Protein AF-A0A829EV71-F1 (afdb_monomer_lite)

Organism: NCBI:txid1157475

Radius of gyration: 24.09 Å; chains: 1; bounding box: 61×54×78 Å

InterPro domains:
  IPR005754 Sortase family [PF04203] (118-240)
  IPR005754 Sortase family [TIGR01076] (115-242)
  IPR023365 Sortase domain superfamily [G3DSA:2.40.260.10] (29-252)
  IPR023365 Sortase domain superfamily [SSF63817] (109-242)
  IPR042002 Sortase C [cd05827] (111-242)

Foldseek 3Di:
DVVVVVVVVVVVVVVVVPVQVVLQVVLVLVLLVLQVLLVVCLVVVVWDDPVVLVVVLVVLVVVCVVPDQDDDDDDDDDDVPPPPPPDHADQFQRPSCDDVNPVPQQTPRPQSFQWWKAFVVVGDIFTEHEHNYPVRQQRGKYWGSNFDDPPPAFQGETEIEHELQHPRYNHCVPVVVDEFQGWMWIDGSNDIFIWTWLDKDKAAAPPPCLLRGGDGRWYKYWYWYFDDPPRRGIIMIGITTTQPPDDHDDPLRDDPPDRPDDDDDPPDPDDDPPPPPRDPVVVVVSVSSVVVSVVSCPDPDDDDPPPDPDCCPVVVVVVVVPPPADPVRVVVVVVVVVVVVVVVVVVVVVVVVVVVVVD

Structure (mmCIF, N/CA/C/O backbone):
data_AF-A0A829EV71-F1
#
_entry.id   AF-A0A829EV71-F1
#
loop_
_atom_site.group_PDB
_atom_site.id
_atom_site.type_symbol
_atom_site.label_atom_id
_atom_site.label_alt_id
_atom_site.label_comp_id
_atom_site.label_asym_id
_atom_site.label_entity_id
_atom_site.label_seq_id
_atom_site.pdbx_PDB_ins_code
_atom_site.Cartn_x
_atom_site.Cartn_y
_atom_site.Cartn_z
_atom_site.occupancy
_atom_site.B_iso_or_equiv
_atom_site.auth_seq_id
_atom_site.auth_comp_id
_atom_site.auth_asym_id
_atom_site.auth_atom_id
_atom_site.pdbx_PDB_model_num
ATOM 1 N N . MET A 1 1 ? -20.962 -20.619 46.276 1.00 69.06 1 MET A N 1
ATOM 2 C CA . MET A 1 1 ? -19.643 -20.141 45.788 1.00 69.06 1 MET A CA 1
ATOM 3 C C . MET A 1 1 ? -19.374 -20.531 44.335 1.00 69.06 1 MET A C 1
ATOM 5 O O . MET A 1 1 ? -19.109 -19.634 43.549 1.00 69.06 1 MET A O 1
ATOM 9 N N . LYS A 1 2 ? -19.530 -21.806 43.939 1.00 77.56 2 LYS A N 1
ATOM 10 C CA . LYS A 1 2 ? -19.312 -22.272 42.549 1.00 77.56 2 LYS A CA 1
ATOM 11 C C . LYS A 1 2 ? -20.075 -21.469 41.476 1.00 77.56 2 LYS A C 1
ATOM 13 O O . LYS A 1 2 ? -19.467 -21.037 40.508 1.00 77.56 2 LYS A O 1
ATOM 18 N N . ASN A 1 3 ? -21.354 -21.154 41.701 1.00 79.81 3 ASN A N 1
ATOM 19 C CA . ASN A 1 3 ? -22.155 -20.374 40.741 1.00 79.81 3 ASN A CA 1
ATOM 20 C C . ASN A 1 3 ? -21.678 -18.915 40.588 1.00 79.81 3 ASN A C 1
ATOM 22 O O . ASN A 1 3 ? -21.821 -18.339 39.516 1.00 79.81 3 ASN A O 1
ATOM 26 N N . LYS A 1 4 ? -21.077 -18.326 41.636 1.00 80.94 4 LYS A N 1
ATOM 27 C CA . LYS A 1 4 ? -20.519 -16.962 41.591 1.00 80.94 4 LYS A CA 1
ATOM 28 C C . LYS A 1 4 ? -19.216 -16.922 40.785 1.00 80.94 4 LYS A C 1
ATOM 30 O O . LYS A 1 4 ? -19.018 -16.006 39.998 1.00 80.94 4 LYS A O 1
ATOM 35 N N . ILE A 1 5 ? -18.374 -17.947 40.941 1.00 90.44 5 ILE A N 1
ATOM 36 C CA . ILE A 1 5 ? -17.136 -18.109 40.165 1.00 90.44 5 ILE A CA 1
ATOM 37 C C . ILE A 1 5 ? -17.463 -18.341 38.686 1.00 90.44 5 ILE A C 1
ATOM 39 O O . ILE A 1 5 ? -16.873 -17.696 37.828 1.00 90.44 5 ILE A O 1
ATOM 43 N N . LEU A 1 6 ? -18.445 -19.200 38.387 1.00 87.50 6 LEU A N 1
ATOM 44 C CA . LEU A 1 6 ? -18.864 -19.464 37.010 1.00 87.50 6 LEU A CA 1
ATOM 45 C C . LEU A 1 6 ? -19.388 -18.197 36.316 1.00 87.50 6 LEU A C 1
ATOM 47 O O . LEU A 1 6 ? -18.959 -17.898 35.209 1.00 87.50 6 LEU A O 1
ATOM 51 N N . LEU A 1 7 ? -20.243 -17.416 36.988 1.00 85.62 7 LEU A N 1
ATOM 52 C CA . LEU A 1 7 ? -20.738 -16.137 36.464 1.00 85.62 7 LEU A CA 1
ATOM 53 C C . LEU A 1 7 ? -19.604 -15.138 36.193 1.00 85.62 7 LEU A C 1
ATOM 55 O O . LEU A 1 7 ? -19.576 -14.495 35.144 1.00 85.62 7 LEU A O 1
ATOM 59 N N . PHE A 1 8 ? -18.645 -15.033 37.112 1.00 91.25 8 PHE A N 1
ATOM 60 C CA . PHE A 1 8 ? -17.497 -14.144 36.954 1.00 91.25 8 PHE A CA 1
ATOM 61 C C . PHE A 1 8 ? -16.606 -14.550 35.770 1.00 91.25 8 PHE A C 1
ATOM 63 O O . PHE A 1 8 ? -16.237 -13.702 34.960 1.00 91.25 8 PHE A O 1
ATOM 70 N N . LEU A 1 9 ? -16.336 -15.850 35.608 1.00 92.50 9 LEU A N 1
ATOM 71 C CA . LEU A 1 9 ? -15.577 -16.374 34.468 1.00 92.50 9 LEU A CA 1
ATOM 72 C C . LEU A 1 9 ? -16.296 -16.130 33.139 1.00 92.50 9 LEU A C 1
ATOM 74 O O . LEU A 1 9 ? -15.655 -15.729 32.169 1.00 92.50 9 LEU A O 1
ATOM 78 N N . THR A 1 10 ? -17.621 -16.307 33.093 1.00 90.94 10 THR A N 1
ATOM 79 C CA . THR A 1 10 ? -18.393 -16.002 31.880 1.00 90.94 10 THR A CA 1
ATOM 80 C C . THR A 1 10 ? -18.334 -14.519 31.526 1.00 90.94 10 THR A C 1
ATOM 82 O O . THR A 1 10 ? -18.142 -14.194 30.360 1.00 90.94 10 THR A O 1
ATOM 85 N N . LEU A 1 11 ? -18.404 -13.623 32.517 1.00 92.00 11 LEU A N 1
ATOM 86 C CA . LEU A 1 11 ? -18.329 -12.179 32.298 1.00 92.00 11 LEU A CA 1
ATOM 87 C C . LEU A 1 11 ? -16.956 -11.757 31.755 1.00 92.00 11 LEU A C 1
ATOM 89 O O . LEU A 1 11 ? -16.888 -11.033 30.762 1.00 92.00 11 LEU A O 1
ATOM 93 N N .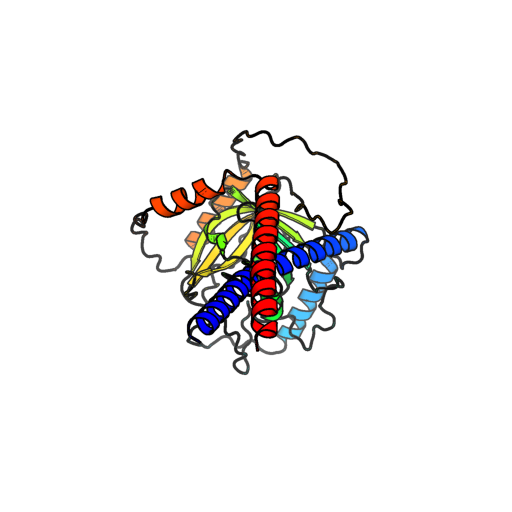 ILE A 1 12 ? -15.867 -12.262 32.345 1.00 92.31 12 ILE A N 1
ATOM 94 C CA . ILE A 1 12 ? -14.506 -12.006 31.849 1.00 92.31 12 ILE A CA 1
ATOM 95 C C . ILE A 1 12 ? -14.346 -12.532 30.422 1.00 92.31 12 ILE A C 1
ATOM 97 O O . ILE A 1 12 ? -13.851 -11.809 29.563 1.00 92.31 12 ILE A O 1
ATOM 101 N N . CYS A 1 13 ? -14.798 -13.757 30.148 1.00 91.19 13 CYS A N 1
ATOM 102 C CA . CYS A 1 13 ? -14.703 -14.345 28.814 1.00 91.19 13 CYS A CA 1
ATOM 103 C C . CYS A 1 13 ? -15.453 -13.497 27.775 1.00 91.19 13 CYS A C 1
ATOM 105 O O . CYS A 1 13 ? -14.889 -13.163 26.736 1.00 91.19 13 CYS A O 1
ATOM 107 N N . THR A 1 14 ? -16.677 -13.054 28.086 1.00 89.69 14 THR A N 1
ATOM 108 C CA . THR A 1 14 ? -17.428 -12.158 27.194 1.00 89.69 14 THR A CA 1
ATOM 109 C C . THR A 1 14 ? -16.738 -10.810 26.999 1.00 89.69 14 THR A C 1
ATOM 111 O O . THR A 1 14 ? -16.677 -10.315 25.877 1.00 89.69 14 THR A O 1
ATOM 114 N N . LEU A 1 15 ? -16.159 -10.231 28.055 1.00 89.25 15 LEU A N 1
ATOM 115 C CA . LEU A 1 15 ? -15.453 -8.957 27.968 1.00 89.25 15 LEU A CA 1
ATOM 116 C C . LEU A 1 15 ? -14.229 -9.075 27.047 1.00 89.25 15 LEU A C 1
ATOM 118 O O . LEU A 1 15 ? -14.098 -8.297 26.107 1.00 89.25 15 LEU A O 1
ATOM 122 N N . VAL A 1 16 ? -13.396 -10.101 27.238 1.00 87.44 16 VAL A N 1
ATOM 123 C CA . VAL A 1 16 ? -12.203 -10.349 26.409 1.00 87.44 16 VAL A CA 1
ATOM 124 C C . VAL A 1 16 ? -12.573 -10.566 24.938 1.00 87.44 16 VAL A C 1
ATOM 126 O O . VAL A 1 16 ? -11.941 -9.983 24.058 1.00 87.44 16 VAL A O 1
ATOM 129 N N . LEU A 1 17 ? -13.634 -11.334 24.664 1.00 86.38 17 LEU A N 1
ATOM 130 C CA . LEU A 1 17 ? -14.100 -11.590 23.296 1.00 86.38 17 LEU A CA 1
ATOM 131 C C . LEU A 1 17 ? -14.632 -10.334 22.593 1.00 86.38 17 LEU A C 1
ATOM 133 O O . LEU A 1 17 ? -14.556 -10.248 21.371 1.00 86.38 17 LEU A O 1
ATOM 137 N N . THR A 1 18 ? -15.161 -9.360 23.338 1.00 86.06 18 THR A N 1
ATOM 138 C CA . THR A 1 18 ? -15.687 -8.109 22.760 1.00 86.06 18 THR A CA 1
ATOM 139 C C . THR A 1 18 ? -14.637 -7.012 22.602 1.00 86.06 18 THR A C 1
ATOM 141 O O . THR A 1 18 ? -14.750 -6.211 21.676 1.00 86.06 18 THR A O 1
ATOM 144 N N . ILE A 1 19 ? -13.600 -6.980 23.446 1.00 85.44 19 ILE A N 1
ATOM 145 C CA . ILE A 1 19 ? -12.569 -5.930 23.406 1.00 85.44 19 ILE A CA 1
ATOM 146 C C . ILE A 1 19 ? -11.793 -5.961 22.089 1.00 85.44 19 ILE A C 1
ATOM 148 O O . ILE A 1 19 ? -11.605 -4.914 21.478 1.00 85.44 19 ILE A O 1
ATOM 152 N N . TYR A 1 20 ? -11.365 -7.138 21.627 1.00 79.56 20 TYR A N 1
ATOM 153 C CA . TYR A 1 20 ? -10.574 -7.247 20.399 1.00 79.56 20 TYR A CA 1
ATOM 154 C C . TYR A 1 20 ? -11.299 -6.704 19.149 1.00 79.56 20 TYR A C 1
ATOM 156 O O . TYR A 1 20 ? -10.761 -5.795 18.512 1.00 79.56 20 TYR A O 1
ATOM 164 N N . PRO A 1 21 ? -12.522 -7.160 18.795 1.00 80.88 21 PRO A N 1
ATOM 165 C CA . PRO A 1 21 ? -13.239 -6.611 17.645 1.00 80.88 21 PRO A CA 1
ATOM 166 C C . PRO A 1 21 ? -13.639 -5.144 17.846 1.00 80.88 21 PRO A C 1
ATOM 168 O O . PRO A 1 21 ? -13.653 -4.388 16.877 1.00 80.88 21 PRO A O 1
ATOM 171 N N . ALA A 1 22 ? -13.920 -4.707 19.081 1.00 82.81 22 ALA A N 1
ATOM 172 C CA . ALA A 1 22 ? -14.182 -3.297 19.365 1.00 82.81 22 ALA A CA 1
ATOM 173 C C . ALA A 1 22 ? -12.943 -2.420 19.120 1.00 82.81 22 ALA A C 1
ATOM 175 O O . ALA A 1 22 ? -13.069 -1.344 18.541 1.00 82.81 22 ALA A O 1
ATOM 176 N N . ASN A 1 23 ? -11.752 -2.894 19.498 1.00 81.31 23 ASN A N 1
ATOM 177 C CA . ASN A 1 23 ? -10.490 -2.205 19.240 1.00 81.31 23 ASN A CA 1
ATOM 178 C C . ASN A 1 23 ? -10.206 -2.097 17.734 1.00 81.31 23 ASN A C 1
ATOM 180 O O . ASN A 1 23 ? -9.880 -1.022 17.241 1.00 81.31 23 ASN A O 1
ATOM 184 N N . GLN A 1 24 ? -10.410 -3.187 16.987 1.00 78.06 24 GLN A N 1
ATOM 185 C CA . GLN A 1 24 ? -10.286 -3.192 15.524 1.00 78.06 24 GLN A CA 1
ATOM 186 C C . GLN A 1 24 ? -11.249 -2.186 14.876 1.00 78.06 24 GLN A C 1
ATOM 188 O O . GLN A 1 24 ? -10.854 -1.391 14.023 1.00 78.06 24 GLN A O 1
ATOM 193 N N . LEU A 1 25 ? -12.507 -2.163 15.324 1.00 82.12 25 LEU A N 1
ATOM 194 C CA . LEU A 1 25 ? -13.504 -1.221 14.827 1.00 82.12 25 LEU A CA 1
ATOM 195 C C . LEU A 1 25 ? -13.141 0.236 15.161 1.00 82.12 25 LEU A C 1
ATOM 197 O O . LEU A 1 25 ? -13.292 1.113 14.312 1.00 82.12 25 LEU A O 1
ATOM 201 N N . TYR A 1 26 ? -12.631 0.498 16.369 1.00 85.50 26 TYR A N 1
ATOM 202 C CA . TYR A 1 26 ? -12.141 1.818 16.773 1.00 85.50 26 TYR A CA 1
ATOM 203 C C . TYR A 1 26 ? -11.036 2.323 15.836 1.00 85.50 26 TYR A C 1
ATOM 205 O O . TYR A 1 26 ? -11.126 3.441 15.326 1.00 85.50 26 TYR A O 1
ATOM 213 N N . HIS A 1 27 ? -10.039 1.488 15.541 1.00 84.19 27 HIS A N 1
ATOM 214 C CA . HIS A 1 27 ? -8.967 1.855 14.619 1.00 84.19 27 HIS A CA 1
ATOM 215 C C . HIS A 1 27 ? -9.468 2.056 13.187 1.00 84.19 27 HIS A C 1
ATOM 217 O O . HIS A 1 27 ? -9.073 3.028 12.554 1.00 84.19 27 HIS A O 1
ATOM 223 N N . GLN A 1 28 ? -10.407 1.238 12.701 1.00 82.50 28 GLN A N 1
ATOM 224 C CA . GLN A 1 28 ? -11.033 1.462 11.392 1.00 82.50 28 GLN A CA 1
ATOM 225 C C . GLN A 1 28 ? -11.743 2.820 11.301 1.00 82.50 28 GLN A C 1
ATOM 227 O O . GLN A 1 28 ? -11.649 3.500 10.277 1.00 82.50 28 GLN A O 1
ATOM 232 N N . PHE A 1 29 ? -12.448 3.234 12.358 1.00 86.19 29 PHE A N 1
ATOM 233 C CA . PHE A 1 29 ? -13.051 4.567 12.415 1.00 86.19 29 PHE A CA 1
ATOM 234 C C . PHE A 1 29 ? -11.994 5.671 12.451 1.00 86.19 29 PHE A C 1
ATOM 236 O O . PHE A 1 29 ? -12.140 6.658 11.731 1.00 86.19 29 PHE A O 1
ATOM 243 N N . LYS A 1 30 ? -10.917 5.493 13.224 1.00 86.88 30 LYS A N 1
ATOM 244 C CA . LYS A 1 30 ? -9.835 6.480 13.299 1.00 86.88 30 LYS A CA 1
ATOM 245 C C . LYS A 1 30 ? -9.098 6.630 11.967 1.00 86.88 30 LYS A C 1
ATOM 247 O O . LYS A 1 30 ? -8.821 7.751 11.556 1.00 86.88 30 LYS A O 1
ATOM 252 N N . THR A 1 31 ? -8.840 5.534 11.257 1.00 88.25 31 THR A N 1
ATOM 253 C CA . THR A 1 31 ? -8.238 5.580 9.918 1.00 88.25 31 THR A CA 1
ATOM 254 C C . THR A 1 31 ? -9.136 6.321 8.935 1.00 88.25 31 THR A C 1
ATOM 256 O O . THR A 1 31 ? -8.652 7.169 8.194 1.00 88.25 31 THR A O 1
ATOM 259 N N . LYS A 1 32 ? -10.450 6.075 8.969 1.00 90.00 32 LYS A N 1
ATOM 260 C CA . LYS A 1 32 ? -11.430 6.825 8.170 1.00 90.00 32 LYS A CA 1
ATOM 261 C C . LYS A 1 32 ? -11.380 8.326 8.460 1.00 90.00 32 LYS A C 1
ATOM 263 O O . LYS A 1 32 ? -11.280 9.115 7.531 1.00 90.00 32 LYS A O 1
ATOM 268 N N . GLU A 1 33 ? -11.393 8.716 9.730 1.00 88.38 33 GLU A N 1
ATOM 269 C CA . GLU A 1 33 ? -11.262 10.121 10.137 1.00 88.38 33 GLU A CA 1
ATOM 270 C C . GLU A 1 33 ? -9.965 10.755 9.611 1.00 88.38 33 GLU A C 1
ATOM 272 O O . GLU A 1 33 ? -10.008 11.821 9.002 1.00 88.38 33 GLU A O 1
ATOM 277 N N . ASN A 1 34 ? -8.832 10.063 9.754 1.00 89.38 34 ASN A N 1
ATOM 278 C CA . ASN A 1 34 ? -7.538 10.548 9.272 1.00 89.38 34 ASN A CA 1
ATOM 279 C C . ASN A 1 34 ? -7.502 10.682 7.738 1.00 89.38 34 ASN A C 1
ATOM 281 O O . ASN A 1 34 ? -6.927 11.636 7.226 1.00 89.38 34 ASN A O 1
ATOM 285 N N . VAL A 1 35 ? -8.124 9.758 6.998 1.00 90.06 35 VAL A N 1
ATOM 286 C CA . VAL A 1 35 ? -8.232 9.846 5.531 1.00 90.06 35 VAL A CA 1
ATOM 287 C C . VAL A 1 35 ? -9.069 11.056 5.115 1.00 90.06 35 VAL A C 1
ATOM 289 O O . VAL A 1 35 ? -8.650 11.783 4.217 1.00 90.06 35 VAL A O 1
ATOM 292 N N . ALA A 1 36 ? -10.202 11.312 5.780 1.00 89.25 36 ALA A N 1
ATOM 293 C CA . ALA A 1 36 ? -11.007 12.507 5.517 1.00 89.25 36 ALA A CA 1
ATOM 294 C C . ALA A 1 36 ? -10.216 13.796 5.792 1.00 89.25 36 ALA A C 1
ATOM 296 O O . ALA A 1 36 ? -10.242 14.720 4.984 1.00 89.25 36 ALA A O 1
ATOM 297 N N . GLU A 1 37 ? -9.461 13.843 6.893 1.00 86.69 37 GLU A N 1
ATOM 298 C CA . GLU A 1 37 ? -8.620 14.997 7.226 1.00 86.69 37 GLU A CA 1
ATOM 299 C C . GLU A 1 37 ? -7.502 15.219 6.191 1.00 86.69 37 GLU A C 1
ATOM 301 O O . GLU A 1 37 ? -7.231 16.354 5.797 1.00 86.69 37 GLU A O 1
ATOM 306 N N . ILE A 1 38 ? -6.851 14.144 5.727 1.00 87.00 38 ILE A N 1
ATOM 307 C CA . ILE A 1 38 ? -5.831 14.209 4.669 1.00 87.00 38 ILE A CA 1
ATOM 308 C C . ILE A 1 38 ? -6.441 14.776 3.384 1.00 87.00 38 ILE A C 1
ATOM 310 O O . ILE A 1 38 ? -5.873 15.703 2.806 1.00 87.00 38 ILE A O 1
ATOM 314 N N . GLN A 1 39 ? -7.605 14.270 2.969 1.00 86.88 39 GLN A N 1
ATOM 315 C CA . GLN A 1 39 ? -8.318 14.752 1.783 1.00 86.88 39 GLN A CA 1
ATOM 316 C C . GLN A 1 39 ? -8.670 16.242 1.904 1.00 86.88 39 GLN A C 1
ATOM 318 O O . GLN A 1 39 ? -8.350 17.020 1.007 1.00 86.88 39 GLN A O 1
ATOM 323 N N . GLU A 1 40 ? -9.217 16.669 3.044 1.00 87.50 40 GLU A N 1
ATOM 324 C CA . GLU A 1 40 ? -9.539 18.077 3.309 1.00 87.50 40 GLU A CA 1
ATOM 325 C C . GLU A 1 40 ? -8.292 18.980 3.248 1.00 87.50 40 GLU A C 1
ATOM 327 O O . GLU A 1 40 ? -8.327 20.084 2.695 1.00 87.50 40 GLU A O 1
ATOM 332 N N . LYS A 1 41 ? -7.160 18.526 3.799 1.00 85.69 41 LYS A N 1
ATOM 333 C CA . LYS A 1 41 ? -5.896 19.280 3.763 1.00 85.69 41 LYS A CA 1
ATOM 334 C C . LYS A 1 41 ? -5.316 19.383 2.359 1.00 85.69 41 LYS A C 1
ATOM 336 O O . LYS A 1 41 ? -4.805 20.449 2.011 1.00 85.69 41 LYS A O 1
ATOM 341 N N . ILE A 1 42 ? -5.407 18.320 1.563 1.00 85.38 42 ILE A N 1
ATOM 342 C CA . ILE A 1 42 ? -5.003 18.321 0.151 1.00 85.38 42 ILE A CA 1
ATOM 343 C C . ILE A 1 42 ? -5.842 19.343 -0.626 1.00 85.38 42 ILE A C 1
ATOM 345 O O . ILE A 1 42 ? -5.287 20.195 -1.320 1.00 85.38 42 ILE A O 1
ATOM 349 N N . GLU A 1 43 ? -7.166 19.331 -0.453 1.00 86.94 43 GLU A N 1
ATOM 350 C CA . GLU A 1 43 ? -8.082 20.283 -1.100 1.00 86.94 43 GLU A CA 1
ATOM 351 C C . GLU A 1 43 ? -7.766 21.735 -0.724 1.00 86.94 43 GLU A C 1
ATOM 353 O O . GLU A 1 43 ? -7.739 22.626 -1.578 1.00 86.94 43 GLU A O 1
ATOM 358 N N . LYS A 1 44 ? -7.449 21.975 0.552 1.00 87.25 44 LYS A N 1
ATOM 359 C CA . LYS A 1 44 ? -7.037 23.290 1.063 1.00 87.25 44 LYS A CA 1
ATOM 360 C C . LYS A 1 44 ? -5.587 23.659 0.726 1.00 87.25 44 LYS A C 1
ATOM 362 O O . LYS A 1 44 ? -5.148 24.734 1.135 1.00 87.25 44 LYS A O 1
ATOM 367 N N . LYS A 1 45 ? -4.848 22.810 -0.003 1.00 83.81 45 LYS A N 1
ATOM 368 C CA . LYS A 1 45 ? -3.417 22.977 -0.332 1.00 83.81 45 LYS A CA 1
ATOM 369 C C . LYS A 1 45 ? -2.537 23.199 0.906 1.00 83.81 45 LYS A C 1
ATOM 371 O O . LYS A 1 45 ? -1.610 24.003 0.890 1.00 83.81 45 LYS A O 1
ATOM 376 N N . GLN A 1 46 ? -2.862 22.512 2.000 1.00 84.19 46 GLN A N 1
ATOM 377 C CA . GLN A 1 46 ? -2.142 22.556 3.282 1.00 84.19 46 GLN A CA 1
ATOM 378 C C . GLN A 1 46 ? -1.162 21.384 3.458 1.00 84.19 46 GLN A C 1
ATOM 380 O O . GLN A 1 46 ? -0.546 21.232 4.517 1.00 84.19 46 GLN A O 1
ATOM 385 N N . THR A 1 47 ? -1.021 20.548 2.432 1.00 79.94 47 THR A N 1
ATOM 386 C CA . THR A 1 47 ? -0.014 19.492 2.338 1.00 79.94 47 THR A CA 1
ATOM 387 C C . THR A 1 47 ? 1.169 19.963 1.494 1.00 79.94 47 THR A C 1
ATOM 389 O O . THR A 1 47 ? 0.970 20.765 0.578 1.00 79.94 47 THR A O 1
ATOM 392 N N . PRO A 1 48 ? 2.391 19.471 1.761 1.00 81.50 48 PRO A N 1
ATOM 393 C CA . PRO A 1 48 ? 3.506 19.706 0.854 1.00 81.50 48 PRO A CA 1
ATOM 394 C C . PRO A 1 48 ? 3.205 19.094 -0.519 1.00 81.50 48 PRO A C 1
ATOM 396 O O . PRO A 1 48 ? 2.516 18.075 -0.624 1.00 81.50 48 PRO A O 1
ATOM 399 N N . SER A 1 49 ? 3.741 19.710 -1.565 1.00 85.94 49 SER A N 1
ATOM 400 C CA . SER A 1 49 ? 3.749 19.138 -2.910 1.00 85.94 49 SER A CA 1
ATOM 401 C C . SER A 1 49 ? 4.658 17.910 -2.978 1.00 85.94 49 SER A C 1
ATOM 403 O O . SER A 1 49 ? 5.611 17.755 -2.204 1.00 85.94 49 SER A O 1
ATOM 405 N N . LYS A 1 50 ? 4.392 17.037 -3.950 1.00 86.69 50 LYS A N 1
ATOM 406 C CA . LYS A 1 50 ? 5.225 15.865 -4.223 1.00 86.69 50 LYS A CA 1
ATOM 407 C C . LYS A 1 50 ? 6.673 16.243 -4.522 1.00 86.69 50 LYS A C 1
ATOM 409 O O . LYS A 1 50 ? 7.585 15.565 -4.050 1.00 86.69 50 LYS A O 1
ATOM 414 N N . GLU A 1 51 ? 6.901 17.337 -5.244 1.00 86.88 51 GLU A N 1
ATOM 415 C CA . GLU A 1 51 ? 8.236 17.847 -5.560 1.00 86.88 51 GLU A CA 1
ATOM 416 C C . GLU A 1 51 ? 8.984 18.328 -4.312 1.00 86.88 51 GLU A C 1
ATOM 418 O O . GLU A 1 51 ? 10.189 18.102 -4.193 1.00 86.88 51 GLU A O 1
ATOM 423 N N . GLU A 1 52 ? 8.298 18.984 -3.372 1.00 84.75 52 GLU A N 1
ATOM 424 C CA . GLU A 1 52 ? 8.897 19.398 -2.096 1.00 84.75 52 GLU A CA 1
ATOM 425 C C . GLU A 1 52 ? 9.312 18.188 -1.261 1.00 84.75 52 GLU A C 1
ATOM 427 O O . GLU A 1 52 ? 10.427 18.156 -0.731 1.00 84.75 52 GLU A O 1
ATOM 432 N N . VAL A 1 53 ? 8.450 17.170 -1.188 1.00 85.00 53 VAL A N 1
ATOM 433 C CA . VAL A 1 53 ? 8.772 15.918 -0.496 1.00 85.00 53 VAL A CA 1
ATOM 434 C C . VAL A 1 53 ? 9.946 15.213 -1.177 1.00 85.00 53 VAL A C 1
ATOM 436 O O . VAL A 1 53 ? 10.895 14.837 -0.492 1.00 85.00 53 VAL A O 1
ATOM 439 N N . ALA A 1 54 ? 9.954 15.105 -2.508 1.00 85.81 54 ALA A N 1
ATOM 440 C CA . ALA A 1 54 ? 11.040 14.472 -3.257 1.00 85.81 54 ALA A CA 1
ATOM 441 C C . ALA A 1 54 ? 12.398 15.154 -3.018 1.00 85.81 54 ALA A C 1
ATOM 443 O O . ALA A 1 54 ? 13.371 14.478 -2.679 1.00 85.81 54 ALA A O 1
ATOM 444 N N . LYS A 1 55 ? 12.455 16.492 -3.095 1.00 84.88 55 LYS A N 1
ATOM 445 C CA . LYS A 1 55 ? 13.676 17.269 -2.810 1.00 84.88 55 LYS A CA 1
ATOM 446 C C . LYS A 1 55 ? 14.187 17.038 -1.392 1.00 84.88 55 LYS A C 1
ATOM 448 O O . LYS A 1 55 ? 15.388 16.893 -1.176 1.00 84.88 55 LYS A O 1
ATOM 453 N N . LYS A 1 56 ? 13.278 16.987 -0.416 1.00 81.06 56 LYS A N 1
ATOM 454 C CA . LYS A 1 56 ? 13.637 16.748 0.985 1.00 81.06 56 LYS A CA 1
ATOM 455 C C . LYS A 1 56 ? 14.191 15.340 1.195 1.00 81.06 56 LYS A C 1
ATOM 457 O O . LYS A 1 56 ? 15.193 15.179 1.885 1.00 81.06 56 LYS A O 1
ATOM 462 N N . VAL A 1 57 ? 13.572 14.335 0.576 1.00 79.25 57 VAL A N 1
ATOM 463 C CA . VAL A 1 57 ? 14.048 12.944 0.606 1.00 79.25 57 VAL A CA 1
ATOM 464 C C . VAL A 1 57 ? 15.445 12.839 -0.013 1.00 79.25 57 VAL A C 1
ATOM 466 O O . VAL A 1 57 ? 16.316 12.182 0.554 1.00 79.25 57 VAL A O 1
ATOM 469 N N . GLU A 1 58 ? 15.689 13.506 -1.141 1.00 80.44 58 GLU A N 1
ATOM 470 C CA . GLU A 1 58 ? 16.999 13.528 -1.800 1.00 80.44 58 GLU A CA 1
ATOM 471 C C . GLU A 1 58 ? 18.075 14.185 -0.925 1.00 80.44 58 GLU A C 1
ATOM 473 O O . GLU A 1 58 ? 19.143 13.606 -0.722 1.00 80.44 58 GLU A O 1
ATOM 478 N N . GLN A 1 59 ? 17.766 15.336 -0.319 1.00 75.44 59 GLN A N 1
ATOM 479 C CA . GLN A 1 59 ? 18.664 16.021 0.613 1.00 75.44 59 GLN A CA 1
ATOM 480 C C . GLN A 1 59 ? 19.043 15.130 1.807 1.00 75.44 59 GLN A C 1
ATOM 482 O O . GLN A 1 59 ? 20.205 15.086 2.221 1.00 75.44 59 GLN A O 1
ATOM 487 N N . ILE A 1 60 ? 18.077 14.395 2.361 1.00 69.31 60 ILE A N 1
ATOM 488 C CA . ILE A 1 60 ? 18.317 13.451 3.457 1.00 69.31 60 ILE A CA 1
ATOM 489 C C . ILE A 1 60 ? 19.251 12.331 2.993 1.00 69.31 60 ILE A C 1
ATOM 491 O O . ILE A 1 60 ? 20.272 12.087 3.634 1.00 69.31 60 ILE A O 1
ATOM 495 N N . LYS A 1 61 ? 18.970 11.713 1.838 1.00 70.38 61 LYS A N 1
ATOM 496 C CA . LYS A 1 61 ? 19.823 10.662 1.263 1.00 70.38 61 LYS A CA 1
ATOM 497 C C . LYS A 1 61 ? 21.261 11.150 1.046 1.00 70.38 61 LYS A C 1
ATOM 499 O O . LYS A 1 61 ? 22.197 10.434 1.404 1.00 70.38 61 LYS A O 1
ATOM 504 N N . SER A 1 62 ? 21.452 12.374 0.542 1.00 68.12 62 SER A N 1
ATOM 505 C CA . SER A 1 62 ? 22.792 12.952 0.366 1.00 68.12 62 SER A CA 1
ATOM 506 C C . SER A 1 62 ? 23.520 13.204 1.688 1.00 68.12 62 SER A C 1
ATOM 508 O O . SER A 1 62 ? 24.731 13.018 1.771 1.00 68.12 62 SER A O 1
ATOM 510 N N . ASN A 1 63 ? 22.791 13.581 2.741 1.00 62.53 63 ASN A N 1
ATOM 511 C CA . ASN A 1 63 ? 23.378 13.852 4.053 1.00 62.53 63 ASN A CA 1
ATOM 512 C C . ASN A 1 63 ? 23.739 12.561 4.801 1.00 62.53 63 ASN A C 1
ATOM 514 O O . ASN A 1 63 ? 24.762 12.513 5.485 1.00 62.53 63 ASN A O 1
ATOM 518 N N . SER A 1 64 ? 22.936 11.506 4.645 1.00 56.00 64 SER A N 1
ATOM 519 C CA . SER A 1 64 ? 23.202 10.185 5.222 1.00 56.00 64 SER A CA 1
ATOM 520 C C . SER A 1 64 ? 24.378 9.468 4.550 1.00 56.00 64 SER A C 1
ATOM 522 O O . SER A 1 64 ? 25.099 8.742 5.226 1.00 56.00 64 SER A O 1
ATOM 524 N N . GLY A 1 65 ? 24.632 9.710 3.257 1.00 46.38 65 GLY A N 1
ATOM 525 C CA . GLY A 1 65 ? 25.745 9.104 2.507 1.00 46.38 65 GLY A CA 1
ATOM 526 C C . GLY A 1 65 ? 27.158 9.471 2.993 1.00 46.38 65 GLY A C 1
ATOM 527 O O . GLY A 1 65 ? 28.113 8.786 2.641 1.00 46.38 65 GLY A O 1
ATOM 528 N N . ASN A 1 66 ? 27.306 10.501 3.836 1.00 36.97 66 ASN A N 1
ATOM 529 C CA . ASN A 1 66 ? 28.588 10.882 4.452 1.00 36.97 66 ASN A CA 1
ATOM 530 C C . ASN A 1 66 ? 28.932 10.090 5.734 1.00 36.97 66 ASN A C 1
ATOM 532 O O . ASN A 1 66 ? 29.998 10.294 6.314 1.00 36.97 66 ASN A O 1
ATOM 536 N N . GLN A 1 67 ? 28.060 9.183 6.183 1.00 37.44 67 GLN A N 1
ATOM 537 C CA . GLN A 1 67 ? 28.328 8.209 7.246 1.00 37.44 67 GLN A CA 1
ATOM 538 C C . GLN A 1 67 ? 28.345 6.819 6.588 1.00 37.44 67 GLN A C 1
ATOM 540 O O . GLN A 1 67 ? 27.315 6.339 6.126 1.00 37.44 67 GLN A O 1
ATOM 545 N N . GLY A 1 68 ? 29.533 6.221 6.448 1.00 32.00 68 GLY A N 1
ATOM 546 C CA . GLY A 1 68 ? 29.787 5.060 5.584 1.00 32.00 68 GLY A CA 1
ATOM 547 C C . GLY A 1 68 ? 28.832 3.872 5.778 1.00 32.00 68 GLY A C 1
ATOM 548 O O . GLY A 1 68 ? 28.652 3.372 6.885 1.00 32.00 68 GLY A O 1
ATOM 549 N N . LEU A 1 69 ? 28.262 3.396 4.669 1.00 34.97 69 LEU A N 1
ATOM 550 C CA . LEU A 1 69 ? 27.452 2.180 4.573 1.00 34.97 69 LEU A CA 1
ATOM 551 C C . LEU A 1 69 ? 28.376 0.974 4.339 1.00 34.97 69 LEU A C 1
ATOM 553 O O . LEU A 1 69 ? 28.726 0.677 3.198 1.00 34.97 69 LEU A O 1
ATOM 557 N N . ASP A 1 70 ? 28.799 0.292 5.406 1.00 28.59 70 ASP A N 1
ATOM 558 C CA . ASP A 1 70 ? 29.549 -0.966 5.295 1.00 28.59 70 ASP A CA 1
ATOM 559 C C . ASP A 1 70 ? 28.589 -2.170 5.281 1.00 28.59 70 ASP A C 1
ATOM 561 O O . ASP A 1 70 ? 28.029 -2.593 6.301 1.00 28.59 70 ASP A O 1
ATOM 565 N N . ASN A 1 71 ? 28.362 -2.696 4.078 1.00 34.78 71 ASN A N 1
ATOM 566 C CA . ASN A 1 71 ? 27.487 -3.828 3.804 1.00 34.78 71 ASN A CA 1
ATOM 567 C C . ASN A 1 71 ? 28.229 -5.143 4.056 1.00 34.78 71 ASN A C 1
ATOM 569 O O . ASN A 1 71 ? 28.865 -5.673 3.153 1.00 34.78 71 ASN A O 1
ATOM 573 N N . THR A 1 72 ? 28.118 -5.704 5.260 1.00 33.25 72 THR A N 1
ATOM 574 C CA . THR A 1 72 ? 28.200 -7.159 5.511 1.00 33.25 72 THR A CA 1
ATOM 575 C C . THR A 1 72 ? 27.932 -7.451 6.990 1.00 33.25 72 THR A C 1
ATOM 577 O O . THR A 1 72 ? 28.702 -7.051 7.859 1.00 33.25 72 THR A O 1
ATOM 580 N N . GLN A 1 73 ? 26.828 -8.136 7.304 1.00 27.52 73 GLN A N 1
ATOM 581 C CA . GLN A 1 73 ? 26.780 -9.309 8.195 1.00 27.52 73 GLN A CA 1
ATOM 582 C C . GLN A 1 73 ? 25.336 -9.785 8.414 1.00 27.52 73 GLN A C 1
ATOM 584 O O . GLN A 1 73 ? 24.416 -8.988 8.565 1.00 27.52 73 GLN A O 1
ATOM 589 N N . LYS A 1 74 ? 25.181 -11.114 8.413 1.00 36.19 74 LYS A N 1
ATOM 590 C CA . LYS A 1 74 ? 23.965 -11.858 8.750 1.00 36.19 74 LYS A CA 1
ATOM 591 C C . LYS A 1 74 ? 23.598 -11.635 10.219 1.00 36.19 74 LYS A C 1
ATOM 593 O O . LYS A 1 74 ? 24.469 -11.779 11.075 1.00 36.19 74 LYS A O 1
ATOM 598 N N . THR A 1 75 ? 22.325 -11.388 10.505 1.00 30.55 75 THR A N 1
ATOM 599 C CA . THR A 1 75 ? 21.742 -11.630 11.828 1.00 30.55 75 THR A CA 1
ATOM 600 C C . THR A 1 75 ? 20.621 -12.655 11.692 1.00 30.55 75 THR A C 1
ATOM 602 O O . THR A 1 75 ? 19.709 -12.514 10.877 1.00 30.55 75 THR A O 1
ATOM 605 N N . ASP A 1 76 ? 20.762 -13.733 12.455 1.00 31.83 76 ASP A N 1
ATOM 606 C CA . ASP A 1 76 ? 19.825 -14.844 12.543 1.00 31.83 76 ASP A CA 1
ATOM 607 C C . ASP A 1 76 ? 18.684 -14.497 13.515 1.00 31.83 76 ASP A C 1
ATOM 609 O O . ASP A 1 76 ? 18.918 -13.866 14.544 1.00 31.83 76 ASP A O 1
ATOM 613 N N . GLY A 1 77 ? 17.474 -14.997 13.240 1.00 29.25 77 GLY A N 1
ATOM 614 C CA . GLY A 1 77 ? 16.474 -15.262 14.283 1.00 29.25 77 GLY A CA 1
ATOM 615 C C . GLY A 1 77 ? 15.255 -14.337 14.345 1.00 29.25 77 GLY A C 1
ATOM 616 O O . GLY A 1 77 ? 15.225 -13.375 15.094 1.00 29.25 77 GLY A O 1
ATOM 617 N N . GLY A 1 78 ? 14.198 -14.727 13.626 1.00 31.70 78 GLY A N 1
ATOM 618 C CA . GLY A 1 78 ? 12.839 -14.850 14.173 1.00 31.70 78 GLY A CA 1
ATOM 619 C C . GLY A 1 78 ? 12.261 -13.714 15.021 1.00 31.70 78 GLY A C 1
ATOM 620 O O . GLY A 1 78 ? 11.996 -13.920 16.195 1.00 31.70 78 GLY A O 1
ATOM 621 N N . SER A 1 79 ? 11.955 -12.583 14.397 1.00 31.81 79 SER A N 1
ATOM 622 C CA . SER A 1 79 ? 10.842 -11.681 14.720 1.00 31.81 79 SER A CA 1
ATOM 623 C C . SER A 1 79 ? 10.854 -10.583 13.650 1.00 31.81 79 SER A C 1
ATOM 625 O O . SER A 1 79 ? 11.874 -10.365 12.993 1.00 31.81 79 SER A O 1
ATOM 627 N N . PHE A 1 80 ? 9.775 -9.821 13.485 1.00 40.66 80 PHE A N 1
ATOM 628 C CA . PHE A 1 80 ? 9.922 -8.447 12.988 1.00 40.66 80 PHE A CA 1
ATOM 629 C C . PHE A 1 80 ? 10.572 -7.599 14.109 1.00 40.66 80 PHE A C 1
ATOM 631 O O . PHE A 1 80 ? 10.086 -6.532 14.461 1.00 40.66 80 PHE A O 1
ATOM 638 N N . ASP A 1 81 ? 11.642 -8.113 14.729 1.00 35.16 81 ASP A N 1
ATOM 639 C CA . ASP A 1 81 ? 12.459 -7.404 15.697 1.00 35.16 81 ASP A CA 1
ATOM 640 C C . ASP A 1 81 ? 13.473 -6.638 14.872 1.00 35.16 81 ASP A C 1
ATOM 642 O O . ASP A 1 81 ? 14.589 -7.063 14.585 1.00 35.16 81 ASP A O 1
ATOM 646 N N . ILE A 1 82 ? 13.054 -5.443 14.509 1.00 47.16 82 ILE A N 1
ATOM 647 C CA . ILE A 1 82 ? 13.917 -4.272 14.409 1.00 47.16 82 ILE A CA 1
ATOM 648 C C . ILE A 1 82 ? 14.557 -3.955 15.780 1.00 47.16 82 ILE A C 1
ATOM 650 O O . ILE A 1 82 ? 14.409 -2.868 16.338 1.00 47.16 82 ILE A O 1
ATOM 654 N N . GLY A 1 83 ? 15.255 -4.930 16.358 1.00 27.94 83 GLY A N 1
ATOM 655 C CA . GLY A 1 83 ? 16.278 -4.638 17.338 1.00 27.94 83 GLY A CA 1
ATOM 656 C C . GLY A 1 83 ? 17.347 -3.855 16.600 1.00 27.94 83 GLY A C 1
ATOM 657 O O . GLY A 1 83 ? 17.970 -4.374 15.674 1.00 27.94 83 GLY A O 1
ATOM 658 N N . GLU A 1 84 ? 17.502 -2.592 16.977 1.00 37.53 84 GLU A N 1
ATOM 659 C CA . GLU A 1 84 ? 18.620 -1.729 16.625 1.00 37.53 84 GLU A CA 1
ATOM 660 C C . GLU A 1 84 ? 19.893 -2.384 17.189 1.00 37.53 84 GLU A C 1
ATOM 662 O O . GLU A 1 84 ? 20.387 -2.039 18.258 1.00 37.53 84 GLU A O 1
ATOM 667 N N . ALA A 1 85 ? 20.369 -3.439 16.521 1.00 30.95 85 ALA A N 1
ATOM 668 C CA . ALA A 1 85 ? 21.655 -4.036 16.807 1.00 30.95 85 ALA A CA 1
ATOM 669 C C . ALA A 1 85 ? 22.691 -2.978 16.435 1.00 30.95 85 ALA A C 1
ATOM 671 O O . ALA A 1 85 ? 22.790 -2.562 15.278 1.00 30.95 85 ALA A O 1
ATOM 672 N N . GLU A 1 86 ? 23.371 -2.497 17.467 1.00 34.31 86 GLU A N 1
ATOM 673 C CA . GLU A 1 86 ? 24.317 -1.393 17.465 1.00 34.31 86 GLU A CA 1
ATOM 674 C C . GLU A 1 86 ? 25.114 -1.300 16.147 1.00 34.31 86 GLU A C 1
ATOM 676 O O . GLU A 1 86 ? 25.983 -2.119 15.853 1.00 34.31 86 GLU A O 1
ATOM 681 N N . GLY A 1 87 ? 24.795 -0.280 15.339 1.00 36.97 87 GLY A N 1
ATOM 682 C CA . GLY A 1 87 ? 25.677 0.225 14.283 1.00 36.97 87 GLY A CA 1
ATOM 683 C C . GLY A 1 87 ? 25.368 -0.115 12.819 1.00 36.97 87 GLY A C 1
ATOM 684 O O . GLY A 1 87 ? 26.154 0.307 11.973 1.00 36.97 87 GLY A O 1
ATOM 685 N N . LYS A 1 88 ? 24.278 -0.818 12.456 1.00 39.69 88 LYS A N 1
ATOM 686 C CA . LYS A 1 88 ? 23.958 -1.094 11.029 1.00 39.69 88 LYS A CA 1
ATOM 687 C C . LYS A 1 88 ? 22.476 -0.884 10.686 1.00 39.69 88 LYS A C 1
ATOM 689 O O . LYS A 1 88 ? 21.606 -1.612 11.151 1.00 39.69 88 LYS A O 1
ATOM 694 N N . VAL A 1 89 ? 22.192 0.100 9.827 1.00 45.03 89 VAL A N 1
ATOM 695 C CA . VAL A 1 89 ? 20.841 0.432 9.339 1.00 45.03 89 VAL A CA 1
ATOM 696 C C . VAL A 1 89 ? 20.502 -0.451 8.130 1.00 45.03 89 VAL A C 1
ATOM 698 O O . VAL A 1 89 ? 21.207 -0.414 7.125 1.00 45.03 89 VAL A O 1
ATOM 701 N N . ASN A 1 90 ? 19.424 -1.243 8.189 1.00 51.53 90 ASN A N 1
ATOM 702 C CA . ASN A 1 90 ? 18.916 -1.956 7.007 1.00 51.53 90 ASN A CA 1
ATOM 703 C C . ASN A 1 90 ? 18.482 -0.917 5.952 1.00 51.53 90 ASN A C 1
ATOM 705 O O . ASN A 1 90 ? 17.642 -0.092 6.273 1.00 51.53 90 ASN A O 1
ATOM 709 N N . PRO A 1 91 ? 18.952 -0.935 4.697 1.00 49.19 91 PRO A N 1
ATOM 710 C CA . PRO A 1 91 ? 18.583 0.089 3.709 1.00 49.19 91 PRO A CA 1
ATOM 711 C C . PRO A 1 91 ? 17.073 0.153 3.390 1.00 49.19 91 PRO A C 1
ATOM 713 O O . PRO A 1 91 ? 16.582 1.175 2.917 1.00 49.19 91 PRO A O 1
ATOM 716 N N . TYR A 1 92 ? 16.318 -0.914 3.665 1.00 53.69 92 TYR A N 1
ATOM 717 C CA . TYR A 1 92 ? 14.894 -1.031 3.346 1.00 53.69 92 TYR A CA 1
ATOM 718 C C . TYR A 1 92 ? 13.951 -0.709 4.515 1.00 53.69 92 TYR A C 1
ATOM 720 O O . TYR A 1 92 ? 12.899 -0.109 4.298 1.00 53.69 92 TYR A O 1
ATOM 728 N N . THR A 1 93 ? 14.311 -1.123 5.735 1.00 50.44 93 THR A N 1
ATOM 729 C CA . THR A 1 93 ? 13.549 -0.846 6.978 1.00 50.44 93 THR A CA 1
ATOM 730 C C . THR A 1 93 ? 14.197 0.238 7.832 1.00 50.44 93 THR A C 1
ATOM 732 O O . THR A 1 93 ? 13.656 0.664 8.847 1.00 50.44 93 THR A O 1
ATOM 735 N N . GLY A 1 94 ? 15.385 0.665 7.430 1.00 46.97 94 GLY A N 1
ATOM 736 C CA . GLY A 1 94 ? 16.088 1.800 7.964 1.00 46.97 94 GLY A CA 1
ATOM 737 C C . GLY A 1 94 ? 15.277 3.032 7.688 1.00 46.97 94 GLY A C 1
ATOM 738 O O . GLY A 1 94 ? 14.968 3.372 6.539 1.00 46.97 94 GLY A O 1
ATOM 739 N N . ASP A 1 95 ? 14.923 3.686 8.774 1.00 52.00 95 ASP A N 1
ATOM 740 C CA . ASP A 1 95 ? 14.316 4.980 8.692 1.00 52.00 95 ASP A CA 1
ATOM 741 C C . ASP A 1 95 ? 15.404 5.966 8.254 1.00 52.00 95 ASP A C 1
ATOM 743 O O . ASP A 1 95 ? 16.150 6.497 9.073 1.00 52.00 95 ASP A O 1
ATOM 747 N N . VAL A 1 96 ? 15.544 6.211 6.945 1.00 47.22 96 VAL A N 1
ATOM 748 C CA . VAL A 1 96 ? 16.318 7.380 6.473 1.00 47.22 96 VAL A CA 1
ATOM 749 C C . VAL A 1 96 ? 15.700 8.664 7.031 1.00 47.22 96 VAL A C 1
ATOM 751 O O . VAL A 1 96 ? 16.362 9.691 7.081 1.00 47.22 96 VAL A O 1
ATOM 754 N N . PHE A 1 97 ? 14.460 8.579 7.522 1.00 50.03 97 PHE A N 1
ATOM 755 C CA . PHE A 1 97 ? 13.725 9.597 8.247 1.00 50.03 97 PHE A CA 1
ATOM 756 C C . PHE A 1 97 ? 13.819 9.397 9.784 1.00 50.03 97 PHE A C 1
ATOM 758 O O . PHE A 1 97 ? 12.919 9.784 10.526 1.00 50.03 97 PHE A O 1
ATOM 765 N N . SER A 1 98 ? 14.922 8.827 10.296 1.00 42.62 98 SER A N 1
ATOM 766 C CA . SER A 1 98 ? 15.098 8.522 11.727 1.00 42.62 98 SER A CA 1
ATOM 767 C C . SER A 1 98 ? 14.945 9.736 12.659 1.00 42.62 98 SER A C 1
ATOM 769 O O . SER A 1 98 ? 15.353 10.861 12.353 1.00 42.62 98 SER A O 1
ATOM 771 N N . LYS A 1 99 ? 14.406 9.450 13.853 1.00 42.53 99 LYS A N 1
ATOM 772 C CA . LYS A 1 99 ? 13.855 10.327 14.909 1.00 42.53 99 LYS A CA 1
ATOM 773 C C . LYS A 1 99 ? 14.647 11.582 15.295 1.00 42.53 99 LYS A C 1
ATOM 775 O O . LYS A 1 99 ? 14.060 12.523 15.826 1.00 42.53 99 LYS A O 1
ATOM 780 N N . ASN A 1 100 ? 15.955 11.623 15.045 1.00 40.19 100 ASN A N 1
ATOM 781 C CA . ASN A 1 100 ? 16.799 12.779 15.371 1.00 40.19 100 ASN A CA 1
ATOM 782 C C . ASN A 1 100 ? 16.948 13.786 14.216 1.00 40.19 100 ASN A C 1
ATOM 784 O O . ASN A 1 100 ? 17.415 14.897 14.456 1.00 40.19 100 ASN A O 1
ATOM 788 N N . GLN A 1 101 ? 16.524 13.442 12.994 1.00 42.44 101 GLN A N 1
ATOM 789 C CA . GLN A 1 101 ? 16.511 14.352 11.837 1.00 42.44 101 GLN A CA 1
ATOM 790 C C . GLN A 1 101 ? 15.087 14.756 11.399 1.00 42.44 101 GLN A C 1
ATOM 792 O O . GLN A 1 101 ? 14.933 15.509 10.441 1.00 42.44 101 GLN A O 1
ATOM 797 N N . THR A 1 102 ? 14.038 14.270 12.081 1.00 41.19 102 THR A N 1
ATOM 798 C CA . THR A 1 102 ? 12.680 14.203 11.501 1.00 41.19 102 THR A CA 1
ATOM 799 C C . THR A 1 102 ? 11.533 14.767 12.302 1.00 41.19 102 THR A C 1
ATOM 801 O O . THR A 1 102 ? 10.388 14.651 11.868 1.00 41.19 102 THR A O 1
ATOM 804 N N . LYS A 1 103 ? 11.812 15.562 13.339 1.00 41.16 103 LYS A N 1
ATOM 805 C CA . LYS A 1 103 ? 10.801 16.534 13.795 1.00 41.16 103 LYS A CA 1
ATOM 806 C C . LYS A 1 103 ? 10.275 17.414 12.654 1.00 41.16 103 LYS A C 1
ATOM 808 O O . LYS A 1 103 ? 9.139 17.864 12.719 1.00 41.16 103 LYS A O 1
ATOM 813 N N . ASP A 1 104 ? 11.073 17.580 11.600 1.00 41.38 104 ASP A N 1
ATOM 814 C CA . ASP A 1 104 ? 10.713 18.357 10.422 1.00 41.38 104 ASP A CA 1
ATOM 815 C C . ASP A 1 104 ? 10.125 17.503 9.281 1.00 41.38 104 ASP A C 1
ATOM 817 O O . ASP A 1 104 ? 9.636 18.073 8.308 1.00 41.38 104 ASP A O 1
ATOM 821 N N . PHE A 1 105 ? 10.225 16.165 9.318 1.00 47.06 105 PHE A N 1
ATOM 822 C CA . PHE A 1 105 ? 9.852 15.286 8.193 1.00 47.06 105 PHE A CA 1
ATOM 823 C C . PHE A 1 105 ? 8.427 14.742 8.270 1.00 47.06 105 PHE A C 1
ATOM 825 O O . PHE A 1 105 ? 7.951 14.260 7.251 1.00 47.06 105 PHE A O 1
ATOM 832 N N . GLU A 1 106 ? 7.712 14.867 9.391 1.00 53.66 106 GLU A N 1
ATOM 833 C CA . GLU A 1 106 ? 6.264 14.633 9.369 1.00 53.66 106 GLU A CA 1
ATOM 834 C C . GLU A 1 106 ? 5.652 15.643 8.373 1.00 53.66 106 GLU A C 1
ATOM 836 O O . GLU A 1 106 ? 5.655 16.850 8.647 1.00 53.66 106 GLU A O 1
ATOM 841 N N . PRO A 1 107 ? 5.186 15.202 7.182 1.00 49.97 107 PRO A N 1
ATOM 842 C CA . PRO A 1 107 ? 4.478 16.095 6.283 1.00 49.97 107 PRO A CA 1
ATOM 843 C C . PRO A 1 107 ? 3.293 16.622 7.084 1.00 49.97 107 PRO A C 1
ATOM 845 O O . PRO A 1 107 ? 2.615 15.828 7.731 1.00 49.97 107 PRO A O 1
ATOM 848 N N . SER A 1 108 ? 3.065 17.938 7.056 1.00 46.66 108 SER A N 1
ATOM 849 C CA . SER A 1 108 ? 2.164 18.749 7.907 1.00 46.66 108 SER A CA 1
ATOM 850 C C . SER A 1 108 ? 0.694 18.289 8.051 1.00 46.66 108 SER A C 1
ATOM 852 O O . SER A 1 108 ? -0.149 18.979 8.631 1.00 46.66 108 SER A O 1
ATOM 854 N N . THR A 1 109 ? 0.349 17.110 7.551 1.00 50.66 109 THR A N 1
ATOM 855 C CA . THR A 1 109 ? -0.772 16.292 8.008 1.00 50.66 109 THR A CA 1
ATOM 856 C C . THR A 1 109 ? -0.593 15.940 9.495 1.00 50.66 109 THR A C 1
ATOM 858 O O . THR A 1 109 ? 0.495 15.617 9.950 1.00 50.66 109 THR A O 1
ATOM 861 N N . TYR A 1 110 ? -1.660 16.009 10.291 1.00 44.59 110 TYR A N 1
ATOM 862 C CA . TYR A 1 110 ? -1.625 15.855 11.759 1.00 44.59 110 TYR A CA 1
ATOM 863 C C . TYR A 1 110 ? -1.125 14.471 12.232 1.00 44.59 110 TYR A C 1
ATOM 865 O O . TYR A 1 110 ? -0.916 14.244 13.421 1.00 44.59 110 TYR A O 1
ATOM 873 N N . SER A 1 111 ? -0.945 13.541 11.292 1.00 60.03 111 SER A N 1
ATOM 874 C CA . SER A 1 111 ? -0.614 12.144 11.520 1.00 60.03 111 SER A CA 1
ATOM 875 C C . SER A 1 111 ? 0.591 11.664 10.712 1.00 60.03 111 SER A C 1
ATOM 877 O O . SER A 1 111 ? 0.729 10.453 10.589 1.00 60.03 111 SER A O 1
ATOM 879 N N . GLY A 1 112 ? 1.427 12.537 10.141 1.00 78.06 112 GLY A N 1
ATOM 880 C CA . GLY A 1 112 ? 2.670 12.141 9.458 1.00 78.06 112 GLY A CA 1
ATOM 881 C C . GLY A 1 112 ? 2.503 11.305 8.183 1.00 78.06 112 GLY A C 1
ATOM 882 O O . GLY A 1 112 ? 3.491 10.903 7.569 1.00 78.06 112 GLY A O 1
ATOM 883 N N . ALA A 1 113 ? 1.265 11.024 7.782 1.00 87.44 113 ALA A N 1
ATOM 884 C CA . ALA A 1 113 ? 0.940 10.219 6.620 1.00 87.44 113 ALA A CA 1
ATOM 885 C C . ALA A 1 113 ? 0.996 11.072 5.346 1.00 87.44 113 ALA A C 1
ATOM 887 O O . ALA A 1 113 ? 0.498 12.192 5.287 1.00 87.44 113 ALA A O 1
ATOM 888 N N . VAL A 1 114 ? 1.564 10.513 4.285 1.00 89.31 114 VAL A N 1
ATOM 889 C CA . VAL A 1 114 ? 1.643 11.146 2.961 1.00 89.31 114 VAL A CA 1
ATOM 890 C C . VAL A 1 114 ? 0.462 10.793 2.058 1.00 89.31 114 VAL A C 1
ATOM 892 O O . VAL A 1 114 ? 0.402 11.243 0.917 1.00 89.31 114 VAL A O 1
ATOM 895 N N . GLY A 1 115 ? -0.471 9.978 2.542 1.00 92.81 115 GLY A N 1
ATOM 896 C CA . GLY A 1 115 ? -1.609 9.518 1.763 1.00 92.81 115 GLY A CA 1
ATOM 897 C C . GLY A 1 115 ? -2.224 8.252 2.341 1.00 92.81 115 GLY A C 1
ATOM 898 O O . GLY A 1 115 ? -2.149 8.013 3.550 1.00 92.81 115 GLY A O 1
ATOM 899 N N . TYR A 1 116 ? -2.822 7.430 1.484 1.00 94.94 116 TYR A N 1
ATOM 900 C CA . TYR A 1 116 ? -3.429 6.161 1.881 1.00 94.94 116 TYR A CA 1
ATOM 901 C C . TYR A 1 116 ? -3.425 5.129 0.748 1.00 94.94 116 TYR A C 1
ATOM 903 O O . TYR A 1 116 ? -3.360 5.458 -0.437 1.00 94.94 116 TYR A O 1
ATOM 911 N N . VAL A 1 117 ? -3.527 3.861 1.144 1.00 97.06 117 VAL A N 1
ATOM 912 C CA . VAL A 1 117 ? -3.714 2.706 0.262 1.00 97.06 117 VAL A CA 1
ATOM 913 C C . VAL A 1 117 ? -5.116 2.156 0.472 1.00 97.06 117 VAL A C 1
ATOM 915 O O . VAL A 1 117 ? -5.535 1.932 1.610 1.00 97.06 117 VAL A O 1
ATOM 918 N N . TYR A 1 118 ? -5.836 1.908 -0.618 1.00 97.06 118 TYR A N 1
ATOM 919 C CA . TYR A 1 118 ? -7.168 1.319 -0.597 1.00 97.06 118 TYR A CA 1
ATOM 920 C C . TYR A 1 118 ? -7.235 0.087 -1.506 1.00 97.06 118 TYR A C 1
ATOM 922 O O . TYR A 1 118 ? -6.860 0.138 -2.674 1.00 97.06 118 TYR A O 1
ATOM 930 N N . ILE A 1 119 ? -7.708 -1.039 -0.966 1.00 96.94 119 ILE A N 1
ATOM 931 C CA . ILE A 1 119 ? -7.850 -2.313 -1.684 1.00 96.94 119 ILE A CA 1
ATOM 932 C 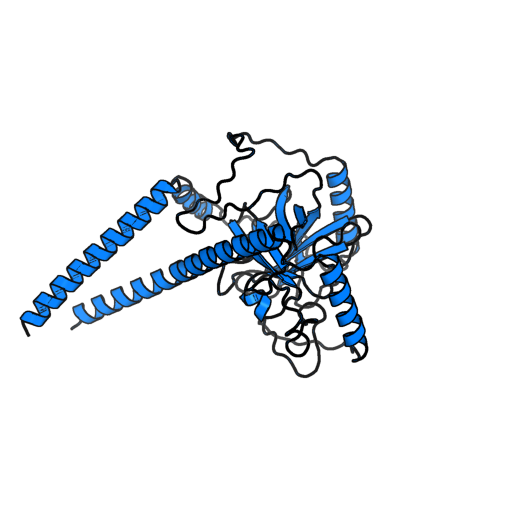C . ILE A 1 119 ? -9.248 -2.872 -1.377 1.00 96.94 119 ILE A C 1
ATOM 934 O O . ILE A 1 119 ? -9.434 -3.561 -0.366 1.00 96.94 119 ILE A O 1
ATOM 938 N N . PRO A 1 120 ? -10.258 -2.575 -2.220 1.00 94.06 120 PRO A N 1
ATOM 939 C CA . PRO A 1 120 ? -11.661 -2.875 -1.930 1.00 94.06 120 PRO A CA 1
ATOM 940 C C . PRO A 1 120 ? -11.928 -4.359 -1.694 1.00 94.06 120 PRO A C 1
ATOM 942 O O . PRO A 1 120 ? -12.655 -4.718 -0.770 1.00 94.06 120 PRO A O 1
ATOM 945 N N . LYS A 1 121 ? -11.312 -5.223 -2.512 1.00 94.94 121 LYS A N 1
ATOM 946 C CA . LYS A 1 121 ? -11.550 -6.673 -2.510 1.00 94.94 121 LYS A CA 1
ATOM 947 C C . LYS A 1 121 ? -11.325 -7.316 -1.143 1.00 94.94 121 LYS A C 1
ATOM 949 O O . LYS A 1 121 ? -12.051 -8.228 -0.767 1.00 94.94 121 LYS A O 1
ATOM 954 N N . ILE A 1 122 ? -10.339 -6.814 -0.408 1.00 92.69 122 ILE A N 1
ATOM 955 C CA . ILE A 1 122 ? -9.952 -7.314 0.915 1.00 92.69 122 ILE A CA 1
ATOM 956 C C . ILE A 1 122 ? -10.251 -6.301 2.029 1.00 92.69 122 ILE A C 1
ATOM 958 O O . ILE A 1 122 ? -9.794 -6.472 3.156 1.00 92.69 122 ILE A O 1
ATOM 962 N N . ASN A 1 123 ? -11.037 -5.258 1.725 1.00 90.81 123 ASN A N 1
ATOM 963 C CA . ASN A 1 123 ? -11.453 -4.207 2.656 1.00 90.81 123 ASN A CA 1
ATOM 964 C C . ASN A 1 123 ? -10.277 -3.562 3.421 1.00 90.81 123 ASN A C 1
ATOM 966 O O . ASN A 1 123 ? -10.356 -3.321 4.627 1.00 90.81 123 ASN A O 1
ATOM 970 N N . VAL A 1 124 ? -9.177 -3.296 2.714 1.00 92.94 124 VAL A N 1
ATOM 971 C CA . VAL A 1 124 ? -8.005 -2.608 3.268 1.00 92.94 124 VAL A CA 1
ATOM 972 C C . VAL A 1 124 ? -8.123 -1.121 2.970 1.00 92.94 124 VAL A C 1
ATOM 974 O O . VAL A 1 124 ? -8.270 -0.736 1.814 1.00 92.94 124 VAL A O 1
ATOM 977 N N . LEU A 1 125 ? -8.042 -0.299 4.013 1.00 94.00 125 LEU A N 1
ATOM 978 C CA . LEU A 1 125 ? -7.850 1.146 3.942 1.00 94.00 125 LEU A CA 1
ATOM 979 C C . LEU A 1 125 ? -6.804 1.496 4.998 1.00 94.00 125 LEU A C 1
ATOM 981 O O . LEU A 1 125 ? -7.100 1.404 6.187 1.00 94.00 125 LEU A O 1
ATOM 985 N N . GLU A 1 126 ? -5.599 1.856 4.569 1.00 93.69 126 GLU A N 1
ATOM 986 C CA . GLU A 1 126 ? -4.455 2.089 5.457 1.00 93.69 126 GLU A CA 1
ATOM 987 C C . GLU A 1 126 ? -3.774 3.413 5.137 1.00 93.69 126 GLU A C 1
ATOM 989 O O . GLU A 1 126 ? -3.645 3.785 3.971 1.00 93.69 126 GLU A O 1
ATOM 994 N N . LEU A 1 127 ? -3.312 4.114 6.172 1.00 93.69 127 LEU A N 1
ATOM 995 C CA . LEU A 1 127 ? -2.490 5.309 5.999 1.00 93.69 127 LEU A CA 1
ATOM 996 C C . LEU A 1 127 ? -1.135 4.931 5.404 1.00 93.69 127 LEU A C 1
ATOM 998 O O . LEU A 1 127 ? -0.543 3.932 5.809 1.00 93.69 127 LEU A O 1
ATOM 1002 N N . LEU A 1 128 ? -0.650 5.746 4.470 1.00 93.81 128 LEU A N 1
ATOM 1003 C CA . LEU A 1 128 ? 0.634 5.566 3.808 1.00 93.81 128 LEU A CA 1
ATOM 1004 C C . LEU A 1 128 ? 1.674 6.516 4.402 1.00 93.81 128 LEU A C 1
ATOM 1006 O O . LEU A 1 128 ? 1.483 7.730 4.406 1.00 93.81 128 LEU A O 1
ATOM 1010 N N . PHE A 1 129 ? 2.794 5.960 4.847 1.00 91.56 129 PHE A N 1
ATOM 1011 C CA . PHE A 1 129 ? 3.949 6.680 5.381 1.00 91.56 129 PHE A CA 1
ATOM 1012 C C . PHE A 1 129 ? 5.173 6.525 4.472 1.00 91.56 129 PHE A C 1
ATOM 1014 O O . PHE A 1 129 ? 5.250 5.589 3.674 1.00 91.56 129 PHE A O 1
ATOM 1021 N N . LEU A 1 130 ? 6.155 7.417 4.609 1.00 88.12 130 LEU A N 1
ATOM 1022 C CA . LEU A 1 130 ? 7.466 7.260 3.972 1.00 88.12 130 LEU A CA 1
ATOM 1023 C C . LEU A 1 130 ? 8.465 6.686 4.977 1.00 88.12 130 LEU A C 1
ATOM 1025 O O . LEU A 1 130 ? 8.582 7.186 6.091 1.00 88.12 130 LEU A O 1
ATOM 1029 N N . GLY A 1 131 ? 9.181 5.638 4.571 1.00 84.00 131 GLY A N 1
ATOM 1030 C CA . GLY A 1 131 ? 10.120 4.903 5.414 1.00 84.00 131 GLY A CA 1
ATOM 1031 C C . GLY A 1 131 ? 9.435 3.870 6.302 1.00 84.00 131 GLY A C 1
ATOM 1032 O O . GLY A 1 131 ? 8.604 4.194 7.147 1.00 84.00 131 GLY A O 1
ATOM 1033 N N . ALA A 1 132 ? 9.809 2.604 6.140 1.00 84.62 132 ALA A N 1
ATOM 1034 C CA . ALA A 1 132 ? 9.218 1.469 6.847 1.00 84.62 132 ALA A CA 1
ATOM 1035 C C . ALA A 1 132 ? 9.771 1.285 8.276 1.00 84.62 132 ALA A C 1
ATOM 1037 O O . ALA A 1 132 ? 10.254 0.208 8.630 1.00 84.62 132 ALA A O 1
ATOM 1038 N N . SER A 1 133 ? 9.706 2.344 9.090 1.00 81.69 133 SER A N 1
ATOM 1039 C CA . SER A 1 133 ? 10.055 2.313 10.515 1.00 81.69 133 SER A CA 1
ATOM 1040 C C . SER A 1 133 ? 9.007 1.544 11.331 1.00 81.69 133 SER A C 1
ATOM 1042 O O . SER A 1 133 ? 7.863 1.383 10.894 1.00 81.69 133 SER A O 1
ATOM 1044 N N . GLN A 1 134 ? 9.356 1.112 12.553 1.00 79.25 134 GLN A N 1
ATOM 1045 C CA . GLN A 1 134 ? 8.376 0.481 13.455 1.00 79.25 134 GLN A CA 1
ATOM 1046 C C . GLN A 1 134 ? 7.143 1.336 13.656 1.00 79.25 134 GLN A C 1
ATOM 1048 O O . GLN A 1 134 ? 6.027 0.837 13.742 1.00 79.25 134 GLN A O 1
ATOM 1053 N N . GLU A 1 135 ? 7.381 2.631 13.836 1.00 82.69 135 GLU A N 1
ATOM 1054 C CA . GLU A 1 135 ? 6.353 3.567 14.232 1.00 82.69 135 GLU A CA 1
ATOM 1055 C C . GLU A 1 135 ? 5.356 3.738 13.090 1.00 82.69 135 GLU A C 1
ATOM 1057 O O . GLU A 1 135 ? 4.148 3.661 13.310 1.00 82.69 135 GLU A O 1
ATOM 1062 N N . HIS A 1 136 ? 5.863 3.878 11.865 1.00 86.56 136 HIS A N 1
ATOM 1063 C CA . HIS A 1 136 ? 5.039 3.962 10.668 1.00 86.56 136 HIS A CA 1
ATOM 1064 C C . HIS A 1 136 ? 4.265 2.663 10.421 1.00 86.56 136 HIS A C 1
ATOM 1066 O O . HIS A 1 136 ? 3.054 2.710 10.215 1.00 86.56 136 HIS A O 1
ATOM 1072 N N . LEU A 1 137 ? 4.914 1.500 10.536 1.00 86.62 137 LEU A N 1
ATOM 1073 C CA . LEU A 1 137 ? 4.251 0.202 10.352 1.00 86.62 137 LEU A CA 1
ATOM 1074 C C . LEU A 1 137 ? 3.258 -0.142 11.471 1.00 86.62 137 LEU A C 1
ATOM 1076 O O . LEU A 1 137 ? 2.303 -0.881 11.247 1.00 86.62 137 LEU A O 1
ATOM 1080 N N . TYR A 1 138 ? 3.413 0.430 12.665 1.00 85.19 138 TYR A N 1
ATOM 1081 C CA . TYR A 1 138 ? 2.413 0.325 13.729 1.00 85.19 138 TYR A CA 1
ATOM 1082 C C . TYR A 1 138 ? 1.165 1.183 13.448 1.00 85.19 138 TYR A C 1
ATOM 1084 O O . TYR A 1 138 ? 0.052 0.836 13.859 1.00 85.19 138 TYR A O 1
ATOM 1092 N N . ARG A 1 139 ? 1.345 2.313 12.753 1.00 86.56 139 ARG A N 1
ATOM 1093 C CA . ARG A 1 139 ? 0.297 3.304 12.447 1.00 86.56 139 ARG A CA 1
ATOM 1094 C C . ARG A 1 139 ? -0.416 3.051 11.114 1.00 86.56 139 ARG A C 1
ATOM 1096 O O . ARG A 1 139 ? -1.505 3.588 10.924 1.00 86.56 139 ARG A O 1
ATOM 1103 N N . GLY A 1 140 ? 0.170 2.267 10.213 1.00 91.19 140 GLY A N 1
ATOM 1104 C CA . GLY A 1 140 ? -0.383 1.966 8.893 1.00 91.19 140 GLY A CA 1
ATOM 1105 C C . GLY A 1 140 ? 0.598 1.169 8.035 1.00 91.19 140 GLY A C 1
ATOM 1106 O O . GLY A 1 140 ? 1.267 0.258 8.520 1.00 91.19 140 GLY A O 1
ATOM 1107 N N . VAL A 1 141 ? 0.684 1.519 6.754 1.00 94.00 141 VAL A N 1
ATOM 1108 C CA . VAL A 1 141 ? 1.625 0.936 5.788 1.00 94.00 141 VAL A CA 1
ATOM 1109 C C . VAL A 1 141 ? 2.663 1.971 5.375 1.00 94.00 141 VAL A C 1
ATOM 1111 O O . VAL A 1 141 ? 2.425 3.175 5.454 1.00 94.00 141 VAL A O 1
ATOM 1114 N N . ALA A 1 142 ? 3.832 1.526 4.931 1.00 92.81 142 ALA A N 1
ATOM 1115 C CA . ALA A 1 142 ? 4.947 2.434 4.703 1.00 92.81 142 ALA A CA 1
ATOM 1116 C C . ALA A 1 142 ? 5.752 2.080 3.458 1.00 92.81 142 ALA A C 1
ATOM 1118 O O . ALA A 1 142 ? 6.043 0.915 3.201 1.00 92.81 142 ALA A O 1
ATOM 1119 N N . GLN A 1 143 ? 6.159 3.094 2.703 1.00 93.00 143 GLN A N 1
ATOM 1120 C CA . GLN A 1 143 ? 7.091 2.932 1.597 1.00 93.00 143 GLN A CA 1
ATOM 1121 C C . GLN A 1 143 ? 8.474 2.507 2.123 1.00 93.00 143 GLN A C 1
ATOM 1123 O O . GLN A 1 143 ? 8.986 3.070 3.091 1.00 93.00 143 GLN A O 1
ATOM 1128 N N . MET A 1 144 ? 9.082 1.496 1.500 1.00 87.25 144 MET A N 1
ATOM 1129 C CA . MET A 1 144 ? 10.420 1.015 1.852 1.00 87.25 144 MET A CA 1
ATOM 1130 C C . MET A 1 144 ? 11.476 1.977 1.310 1.00 87.25 144 MET A C 1
ATOM 1132 O O . MET A 1 144 ? 11.607 2.138 0.100 1.00 87.25 144 MET A O 1
ATOM 1136 N N . SER A 1 145 ? 12.270 2.563 2.201 1.00 80.88 145 SER A N 1
ATOM 1137 C CA . SER A 1 145 ? 13.173 3.692 1.946 1.00 80.88 145 SER A CA 1
ATOM 1138 C C . SER A 1 145 ? 14.118 3.567 0.738 1.00 80.88 145 SER A C 1
ATOM 1140 O O . SER A 1 145 ? 14.413 4.560 0.064 1.00 80.88 145 SER A O 1
ATOM 1142 N N . ALA A 1 146 ? 14.608 2.355 0.469 1.00 80.38 146 ALA A N 1
ATOM 1143 C CA . ALA A 1 146 ? 15.505 2.053 -0.649 1.00 80.38 146 ALA A CA 1
ATOM 1144 C C . ALA A 1 146 ? 14.797 1.927 -2.010 1.00 80.38 146 ALA A C 1
ATOM 1146 O O . ALA A 1 146 ? 15.457 1.677 -3.011 1.00 80.38 146 ALA A O 1
ATOM 1147 N N . THR A 1 147 ? 13.475 2.090 -2.057 1.00 87.69 147 THR A N 1
ATOM 1148 C CA . THR A 1 147 ? 12.667 1.972 -3.280 1.00 87.69 147 THR A CA 1
ATOM 1149 C C . THR A 1 147 ? 12.207 3.347 -3.757 1.00 87.69 147 THR A C 1
ATOM 1151 O O . THR A 1 147 ? 12.429 4.358 -3.077 1.00 87.69 147 THR A O 1
ATOM 1154 N N . SER A 1 148 ? 11.592 3.411 -4.936 1.00 91.62 148 SER A N 1
ATOM 1155 C CA . SER A 1 148 ? 11.096 4.674 -5.479 1.00 91.62 148 SER A CA 1
ATOM 1156 C C . SER A 1 148 ? 9.949 5.227 -4.627 1.00 91.62 148 SER A C 1
ATOM 1158 O O . SER A 1 148 ? 9.198 4.472 -3.997 1.00 91.62 148 SER A O 1
ATOM 1160 N N . LEU A 1 149 ? 9.820 6.557 -4.578 1.00 93.25 149 LEU A N 1
ATOM 1161 C CA . LEU A 1 149 ? 8.688 7.199 -3.907 1.00 93.25 149 LEU A CA 1
ATOM 1162 C C . LEU A 1 149 ? 7.380 6.817 -4.613 1.00 93.25 149 LEU A C 1
ATOM 1164 O O . LEU A 1 149 ? 7.406 6.471 -5.797 1.00 93.25 149 LEU A O 1
ATOM 1168 N N . PRO A 1 150 ? 6.232 6.869 -3.918 1.00 94.69 150 PRO A N 1
ATOM 1169 C CA . PRO A 1 150 ? 4.960 6.586 -4.556 1.00 94.69 150 PRO A CA 1
ATOM 1170 C C . PRO A 1 150 ? 4.733 7.503 -5.760 1.00 94.69 150 PRO A C 1
ATOM 1172 O O . PRO A 1 150 ? 4.991 8.709 -5.713 1.00 94.69 150 PRO A O 1
ATOM 1175 N N . LEU A 1 151 ? 4.228 6.911 -6.841 1.00 94.06 151 LEU A N 1
ATOM 1176 C CA . LEU A 1 151 ? 3.883 7.604 -8.081 1.00 94.06 151 LEU A CA 1
ATOM 1177 C C . LEU A 1 151 ? 5.080 8.265 -8.788 1.00 94.06 151 LEU A C 1
ATOM 1179 O O . LEU A 1 151 ? 4.888 9.237 -9.515 1.00 94.06 151 LEU A O 1
ATOM 1183 N N . SER A 1 152 ? 6.309 7.767 -8.612 1.00 91.75 152 SER A N 1
ATOM 1184 C CA . SER A 1 152 ? 7.486 8.262 -9.350 1.00 91.75 152 SER A CA 1
ATOM 1185 C C . SER A 1 152 ? 7.383 8.097 -10.879 1.00 91.75 152 SER A C 1
ATOM 1187 O O . SER A 1 152 ? 8.096 8.791 -11.597 1.00 91.75 152 SER A O 1
ATOM 1189 N N . GLY A 1 153 ? 6.462 7.268 -11.382 1.00 92.94 153 GLY A N 1
ATOM 1190 C CA . GLY A 1 153 ? 6.178 7.105 -12.809 1.00 92.94 153 GLY A CA 1
ATOM 1191 C C . GLY A 1 153 ? 6.926 5.931 -13.439 1.00 92.94 153 GLY A C 1
ATOM 1192 O O . GLY A 1 153 ? 7.363 5.017 -12.747 1.00 92.94 153 GLY A O 1
ATOM 1193 N N . LYS A 1 154 ? 7.043 5.931 -14.770 1.00 94.25 154 LYS A N 1
ATOM 1194 C CA . LYS A 1 154 ? 7.693 4.842 -15.516 1.00 94.25 154 LYS A CA 1
ATOM 1195 C C . LYS A 1 154 ? 9.179 4.727 -15.176 1.00 94.25 154 LYS A C 1
ATOM 1197 O O . LYS A 1 154 ? 9.850 5.736 -14.983 1.00 94.25 154 LYS A O 1
ATOM 1202 N N . GLY A 1 155 ? 9.689 3.496 -15.167 1.00 94.00 155 GLY A N 1
ATOM 1203 C CA . GLY A 1 155 ? 11.065 3.188 -14.782 1.00 94.00 155 GLY A CA 1
ATOM 1204 C C . GLY A 1 155 ? 11.284 3.163 -13.270 1.00 94.00 155 GLY A C 1
ATOM 1205 O O . GLY A 1 155 ? 12.429 3.224 -12.837 1.00 94.00 155 GLY A O 1
ATOM 1206 N N . HIS A 1 156 ? 10.214 3.096 -12.475 1.00 94.62 156 HIS A N 1
ATOM 1207 C CA . HIS A 1 156 ? 10.280 3.141 -11.020 1.00 94.62 156 HIS A CA 1
ATOM 1208 C C . HIS A 1 156 ? 9.407 2.062 -10.383 1.00 94.62 156 HIS A C 1
ATOM 1210 O O . HIS A 1 156 ? 8.281 1.805 -10.808 1.00 94.62 156 HIS A O 1
ATOM 1216 N N . GLN A 1 157 ? 9.914 1.473 -9.303 1.00 94.25 157 GLN A N 1
ATOM 1217 C CA . GLN A 1 157 ? 9.187 0.557 -8.443 1.00 94.25 157 GLN A CA 1
ATOM 1218 C C . GLN A 1 157 ? 9.058 1.123 -7.030 1.00 94.25 157 GLN A C 1
ATOM 1220 O O . GLN A 1 157 ? 10.039 1.270 -6.292 1.00 94.25 157 GLN A O 1
ATOM 1225 N N . THR A 1 158 ? 7.820 1.381 -6.620 1.00 95.62 158 THR A N 1
ATOM 1226 C CA . THR A 1 158 ? 7.476 1.655 -5.225 1.00 95.62 158 THR A CA 1
ATOM 1227 C C . THR A 1 158 ? 7.188 0.341 -4.512 1.00 95.62 158 THR A C 1
ATOM 1229 O O . THR A 1 158 ? 6.389 -0.473 -4.981 1.00 95.62 158 THR A O 1
ATOM 1232 N N . VAL A 1 159 ? 7.786 0.137 -3.339 1.00 95.38 159 VAL A N 1
ATOM 1233 C CA . VAL A 1 159 ? 7.442 -1.001 -2.480 1.00 95.38 159 VAL A CA 1
ATOM 1234 C C . VAL A 1 159 ? 6.823 -0.492 -1.189 1.00 95.38 159 VAL A C 1
ATOM 1236 O O . VAL A 1 159 ? 7.429 0.310 -0.479 1.00 95.38 159 VAL A O 1
ATOM 1239 N N . ILE A 1 160 ? 5.614 -0.959 -0.886 1.00 96.19 160 ILE A N 1
ATOM 1240 C CA . ILE A 1 160 ? 4.875 -0.617 0.330 1.00 96.19 160 ILE A CA 1
ATOM 1241 C C . ILE A 1 160 ? 4.896 -1.827 1.258 1.00 96.19 160 ILE A C 1
ATOM 1243 O O . ILE A 1 160 ? 4.363 -2.884 0.929 1.00 96.19 160 ILE A O 1
ATOM 1247 N N . ALA A 1 161 ? 5.504 -1.665 2.426 1.00 93.75 161 ALA A N 1
ATOM 1248 C CA . ALA A 1 161 ? 5.526 -2.651 3.488 1.00 93.75 161 ALA A CA 1
ATOM 1249 C C . ALA A 1 161 ? 4.306 -2.512 4.410 1.00 93.75 161 ALA A C 1
ATOM 1251 O O . ALA A 1 161 ? 3.868 -1.405 4.731 1.00 93.75 161 ALA A O 1
ATOM 1252 N N . GLY A 1 162 ? 3.798 -3.649 4.880 1.00 92.56 162 GLY A N 1
ATOM 1253 C CA . GLY A 1 162 ? 2.755 -3.724 5.902 1.00 92.56 162 GLY A CA 1
ATOM 1254 C C . GLY A 1 162 ? 2.832 -5.037 6.677 1.00 92.56 162 GLY A C 1
ATOM 1255 O O . GLY A 1 162 ? 3.283 -6.062 6.148 1.00 92.56 162 GLY A O 1
ATOM 1256 N N . HIS A 1 163 ? 2.396 -5.039 7.937 1.00 91.56 163 HIS A N 1
ATOM 1257 C CA . HIS A 1 163 ? 2.373 -6.258 8.738 1.00 91.56 163 HIS A CA 1
ATOM 1258 C C . HIS A 1 163 ? 1.381 -7.278 8.188 1.00 91.56 163 HIS A C 1
ATOM 1260 O O . HIS A 1 163 ? 0.322 -6.950 7.644 1.00 91.56 163 HIS A O 1
ATOM 1266 N N . ARG A 1 164 ? 1.710 -8.551 8.413 1.00 87.31 164 ARG A N 1
ATOM 1267 C CA . ARG A 1 164 ? 0.810 -9.665 8.148 1.00 87.31 164 ARG A CA 1
ATOM 1268 C C . ARG A 1 164 ? -0.104 -9.890 9.350 1.00 87.31 164 ARG A C 1
ATOM 1270 O O . ARG A 1 164 ? 0.100 -10.821 10.121 1.00 87.31 164 ARG A O 1
ATOM 1277 N N . GLY A 1 165 ? -1.069 -8.991 9.528 1.00 81.06 165 GLY A N 1
ATOM 1278 C CA . GLY A 1 165 ? -1.860 -8.874 10.753 1.00 81.06 165 GLY A CA 1
ATOM 1279 C C . GLY A 1 165 ? -1.213 -7.891 11.725 1.00 81.06 165 GLY A C 1
ATOM 1280 O O . GLY A 1 165 ? -0.334 -8.260 12.500 1.00 81.06 165 GLY A O 1
ATOM 1281 N N . GLY A 1 166 ? -1.639 -6.630 11.658 1.00 74.69 166 GLY A N 1
ATOM 1282 C CA . GLY A 1 166 ? -1.167 -5.571 12.543 1.00 74.69 166 GLY A CA 1
ATOM 1283 C C . GLY A 1 166 ? -1.837 -5.591 13.921 1.00 74.69 166 GLY A C 1
ATOM 1284 O O . GLY A 1 166 ? -2.855 -6.246 14.154 1.00 74.69 166 GLY A O 1
ATOM 1285 N N . TYR A 1 167 ? -1.258 -4.832 14.852 1.00 69.62 167 TYR A N 1
ATOM 1286 C CA . TYR A 1 167 ? -1.805 -4.655 16.203 1.00 69.62 167 TYR A CA 1
ATOM 1287 C C . TYR A 1 167 ? -3.107 -3.843 16.206 1.00 69.62 167 TYR A C 1
ATOM 1289 O O . TYR A 1 167 ? -4.021 -4.121 16.984 1.00 69.62 167 TYR A O 1
ATOM 1297 N N . THR A 1 168 ? -3.180 -2.835 15.337 1.00 70.06 168 THR A N 1
ATOM 1298 C CA . THR A 1 168 ? -4.249 -1.831 15.282 1.00 70.06 168 THR A CA 1
ATOM 1299 C C . THR A 1 168 ? -5.262 -2.118 14.173 1.00 70.06 168 THR A C 1
ATOM 1301 O O . THR A 1 168 ? -6.444 -1.840 14.346 1.00 70.06 168 THR A O 1
ATOM 1304 N N . SER A 1 169 ? -4.834 -2.738 13.074 1.00 78.19 169 SER A N 1
ATOM 1305 C CA . SER A 1 169 ? -5.680 -3.140 11.948 1.00 78.19 169 SER A CA 1
ATOM 1306 C C . SER A 1 169 ? -5.188 -4.459 11.332 1.00 78.19 169 SER A C 1
ATOM 1308 O O . SER A 1 169 ? -4.049 -4.870 11.575 1.00 78.19 169 SER A O 1
ATOM 1310 N N . PRO A 1 170 ? -5.995 -5.143 10.497 1.00 83.38 170 PRO A N 1
ATOM 1311 C CA . PRO A 1 170 ? -5.527 -6.326 9.777 1.00 83.38 170 PRO A CA 1
ATOM 1312 C C . PRO A 1 170 ? -4.348 -6.037 8.829 1.00 83.38 170 PRO A C 1
ATOM 1314 O O . PRO A 1 170 ? -3.593 -6.960 8.526 1.00 83.38 170 PRO A O 1
ATOM 1317 N N . GLN A 1 171 ? -4.161 -4.785 8.385 1.00 89.75 171 GLN A N 1
ATOM 1318 C CA . GLN A 1 171 ? -3.149 -4.380 7.403 1.00 89.75 171 GLN A CA 1
ATOM 1319 C C . GLN A 1 171 ? -3.116 -5.337 6.201 1.00 89.75 171 GLN A C 1
ATOM 1321 O O . GLN A 1 171 ? -4.135 -5.550 5.544 1.00 89.75 171 GLN A O 1
ATOM 1326 N N . PHE A 1 172 ? -1.973 -5.967 5.925 1.00 95.25 172 PHE A N 1
ATOM 1327 C CA . PHE A 1 172 ? -1.793 -6.865 4.789 1.00 95.25 172 PHE A CA 1
ATOM 1328 C C . PHE A 1 172 ? -2.082 -8.336 5.107 1.00 95.25 172 PHE A C 1
ATOM 1330 O O . PHE A 1 172 ? -1.666 -9.213 4.354 1.00 95.25 172 PHE A O 1
ATOM 1337 N N . LEU A 1 173 ? -2.826 -8.639 6.180 1.00 92.94 173 LEU A N 1
ATOM 1338 C CA . LEU A 1 173 ? -3.181 -10.015 6.559 1.00 92.94 173 LEU A CA 1
ATOM 1339 C C . LEU A 1 173 ? -3.733 -10.845 5.387 1.00 92.94 173 LEU A C 1
ATOM 1341 O O . LEU A 1 173 ? -3.349 -12.004 5.253 1.00 92.94 173 LEU A O 1
ATOM 1345 N N . TYR A 1 174 ? -4.571 -10.242 4.538 1.00 95.25 174 TYR A N 1
ATOM 1346 C CA . TYR A 1 174 ? -5.320 -10.928 3.478 1.00 95.25 174 TYR A CA 1
ATOM 1347 C C . TYR A 1 174 ? -4.826 -10.643 2.052 1.00 95.25 174 TYR A C 1
ATOM 1349 O O . TYR A 1 174 ? -5.531 -10.943 1.091 1.00 95.25 174 TYR A O 1
ATOM 1357 N N . VAL A 1 175 ? -3.636 -10.056 1.871 1.00 96.00 175 VAL A N 1
ATOM 1358 C CA . VAL A 1 175 ? -3.136 -9.735 0.515 1.00 96.00 175 VAL A CA 1
ATOM 1359 C C . VAL A 1 175 ? -2.804 -10.978 -0.324 1.00 96.00 175 VAL A C 1
ATOM 1361 O O . VAL A 1 175 ? -2.689 -10.865 -1.535 1.00 96.00 175 VAL A O 1
ATOM 1364 N N . ASP A 1 176 ? -2.725 -12.171 0.276 1.00 94.88 176 ASP A N 1
ATOM 1365 C CA . ASP A 1 176 ? -2.682 -13.462 -0.440 1.00 94.88 176 ASP A CA 1
ATOM 1366 C C . ASP A 1 176 ? -3.959 -13.790 -1.217 1.00 94.88 176 ASP A C 1
ATOM 1368 O O . ASP A 1 176 ? -3.940 -14.664 -2.076 1.00 94.88 176 ASP A O 1
ATOM 1372 N N . GLN A 1 177 ? -5.069 -13.112 -0.924 1.00 95.94 177 GLN A N 1
ATOM 1373 C CA . GLN A 1 177 ? -6.323 -13.287 -1.657 1.00 95.94 177 GLN A CA 1
ATOM 1374 C C . GLN A 1 177 ? -6.369 -12.453 -2.944 1.00 95.94 177 GLN A C 1
ATOM 1376 O O . GLN A 1 177 ? -7.334 -12.557 -3.711 1.00 95.94 177 GLN A O 1
ATOM 1381 N N . LEU A 1 178 ? -5.360 -11.605 -3.167 1.00 96.50 178 LEU A N 1
ATOM 1382 C CA . LEU A 1 178 ? -5.231 -10.838 -4.395 1.00 96.50 178 LEU A CA 1
ATOM 1383 C C . LEU A 1 178 ? -4.731 -11.738 -5.527 1.00 96.50 178 LEU A C 1
ATOM 1385 O O . LEU A 1 178 ? -3.831 -12.556 -5.354 1.00 96.50 178 LEU A O 1
ATOM 1389 N N . VAL A 1 179 ? -5.334 -11.579 -6.696 1.00 93.31 179 VAL A N 1
ATOM 1390 C CA . VAL A 1 179 ? -5.029 -12.306 -7.928 1.00 93.31 179 VAL A CA 1
ATOM 1391 C C . VAL A 1 179 ? -4.885 -11.316 -9.077 1.00 93.31 179 VAL A C 1
ATOM 1393 O O . VAL A 1 179 ? -5.229 -10.139 -8.947 1.00 93.31 179 VAL A O 1
ATOM 1396 N N . ALA A 1 180 ? -4.375 -11.792 -10.211 1.00 94.81 180 ALA A N 1
ATOM 1397 C CA . ALA A 1 180 ? -4.240 -10.965 -11.400 1.00 94.81 180 ALA A CA 1
ATOM 1398 C C . ALA A 1 180 ? -5.580 -10.302 -11.783 1.00 94.81 180 ALA A C 1
ATOM 1400 O O . ALA A 1 180 ? -6.622 -10.959 -11.794 1.00 94.81 180 ALA A O 1
ATOM 1401 N N . GLY A 1 181 ? -5.540 -9.004 -12.085 1.00 95.00 181 GLY A N 1
ATOM 1402 C CA . GLY A 1 181 ? -6.712 -8.181 -12.392 1.00 95.00 181 GLY A CA 1
ATOM 1403 C C . GLY A 1 181 ? -7.304 -7.424 -11.199 1.00 95.00 181 GLY A C 1
ATOM 1404 O O . GLY A 1 181 ? -8.096 -6.511 -11.409 1.00 95.00 181 GLY A O 1
ATOM 1405 N N . ASP A 1 182 ? -6.922 -7.740 -9.958 1.00 97.44 182 ASP A N 1
ATOM 1406 C CA . ASP A 1 182 ? -7.377 -6.958 -8.806 1.00 97.44 182 ASP A CA 1
ATOM 1407 C C . ASP A 1 182 ? -6.719 -5.574 -8.765 1.00 97.44 182 ASP A C 1
ATOM 1409 O O . ASP A 1 182 ? -5.551 -5.415 -9.118 1.00 97.44 182 ASP A O 1
ATOM 1413 N N . HIS A 1 183 ? -7.452 -4.578 -8.265 1.00 98.19 183 HIS A N 1
ATOM 1414 C CA . HIS A 1 183 ? -6.981 -3.196 -8.210 1.00 98.19 183 HIS A CA 1
ATOM 1415 C C . HIS A 1 183 ? -6.527 -2.766 -6.812 1.00 98.19 183 HIS A C 1
ATOM 1417 O O . HIS A 1 183 ? -7.194 -3.024 -5.803 1.00 98.19 183 HIS A O 1
ATOM 1423 N N . ILE A 1 184 ? -5.423 -2.025 -6.786 1.00 98.56 184 ILE A N 1
ATOM 1424 C CA . ILE A 1 184 ? -4.871 -1.315 -5.634 1.00 98.56 184 ILE A CA 1
ATOM 1425 C C . ILE A 1 184 ? -4.922 0.180 -5.950 1.00 98.56 184 ILE A C 1
ATOM 1427 O O . ILE A 1 184 ? -4.439 0.621 -6.990 1.00 98.56 184 ILE A O 1
ATOM 1431 N N . TYR A 1 185 ? -5.501 0.963 -5.050 1.00 98.31 185 TYR A N 1
ATOM 1432 C CA . TYR A 1 185 ? -5.677 2.401 -5.210 1.00 98.31 185 TYR A CA 1
ATOM 1433 C C . TYR A 1 185 ? -4.719 3.126 -4.268 1.00 98.31 185 TYR A C 1
ATOM 1435 O O . TYR A 1 185 ? -4.691 2.839 -3.069 1.00 98.31 185 TYR A O 1
ATOM 1443 N N . ILE A 1 186 ? -3.939 4.056 -4.814 1.00 97.12 186 ILE A N 1
ATOM 1444 C CA . ILE A 1 186 ? -3.006 4.899 -4.063 1.00 97.12 186 ILE A CA 1
ATOM 1445 C C . ILE A 1 186 ? -3.447 6.352 -4.190 1.00 97.12 186 ILE A C 1
ATOM 1447 O O . ILE A 1 186 ? -3.611 6.856 -5.303 1.00 97.12 186 ILE A O 1
ATOM 1451 N N . ASP A 1 187 ? -3.576 7.021 -3.051 1.00 94.88 187 ASP A N 1
ATOM 1452 C CA . ASP A 1 187 ? -3.548 8.478 -2.952 1.00 94.88 187 ASP A CA 1
ATOM 1453 C C . ASP A 1 187 ? -2.228 8.860 -2.290 1.00 94.88 187 ASP A C 1
ATOM 1455 O O . ASP A 1 187 ? -1.903 8.350 -1.214 1.00 94.88 187 ASP A O 1
ATOM 1459 N N . TYR A 1 188 ? -1.453 9.714 -2.943 1.00 93.69 188 TYR A N 1
ATOM 1460 C CA . TYR A 1 188 ? -0.187 10.214 -2.436 1.00 93.69 188 TYR A CA 1
ATOM 1461 C C . TYR A 1 188 ? -0.121 11.717 -2.669 1.00 93.69 188 TYR A C 1
ATOM 1463 O O . TYR A 1 188 ? 0.006 12.179 -3.802 1.00 93.69 188 TYR A O 1
ATOM 1471 N N . LEU A 1 189 ? -0.226 12.480 -1.580 1.00 90.44 189 LEU A N 1
ATOM 1472 C CA . LEU A 1 189 ? -0.208 13.945 -1.583 1.00 90.44 189 LEU A CA 1
ATOM 1473 C C . LEU A 1 189 ? -1.220 14.558 -2.575 1.00 90.44 189 LEU A C 1
ATOM 1475 O O . LEU A 1 189 ? -0.967 15.607 -3.162 1.00 90.44 189 LEU A O 1
ATOM 1479 N N . GLY A 1 190 ? -2.372 13.901 -2.763 1.00 89.31 190 GLY A N 1
ATOM 1480 C CA . GLY A 1 190 ? -3.446 14.336 -3.660 1.00 89.31 190 GLY A CA 1
ATOM 1481 C C . GLY A 1 190 ? -3.355 13.803 -5.084 1.00 89.31 190 GLY A C 1
ATOM 1482 O O . GLY A 1 190 ? -4.337 13.887 -5.826 1.00 89.31 190 GLY A O 1
ATOM 1483 N N . GLU A 1 191 ? -2.224 13.215 -5.466 1.00 93.38 191 GLU A N 1
ATOM 1484 C CA . GLU A 1 191 ? -2.117 12.461 -6.707 1.00 93.38 191 GLU A CA 1
ATOM 1485 C C . GLU A 1 191 ? -2.702 11.062 -6.528 1.00 93.38 191 GLU A C 1
ATOM 1487 O O . GLU A 1 191 ? -2.432 10.366 -5.549 1.00 93.38 191 GLU A O 1
ATOM 1492 N N . LYS A 1 192 ? -3.512 10.648 -7.501 1.00 95.12 192 LYS A N 1
ATOM 1493 C CA . LYS A 1 192 ? -4.290 9.411 -7.452 1.00 95.12 192 LYS A CA 1
ATOM 1494 C C . LYS A 1 192 ? -3.847 8.462 -8.551 1.00 95.12 192 LYS A C 1
ATOM 1496 O O . LYS A 1 192 ? -3.684 8.866 -9.704 1.00 95.12 192 LYS A O 1
ATOM 1501 N N . ALA A 1 193 ? -3.700 7.191 -8.206 1.00 97.25 193 ALA A N 1
ATOM 1502 C CA . ALA A 1 193 ? -3.333 6.144 -9.145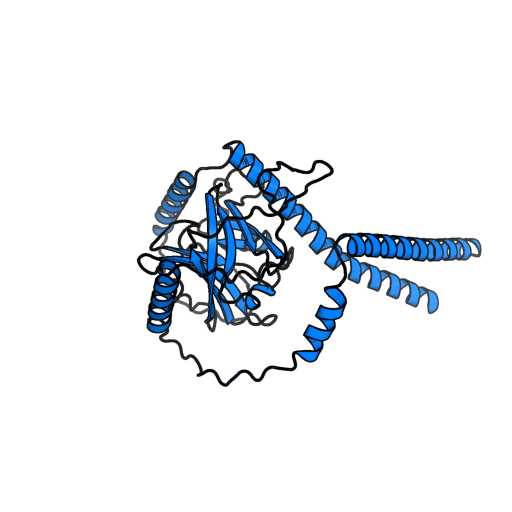 1.00 97.25 193 ALA A CA 1
ATOM 1503 C C . ALA A 1 193 ? -4.036 4.828 -8.834 1.00 97.25 193 ALA A C 1
ATOM 1505 O O . ALA A 1 193 ? -4.347 4.522 -7.680 1.00 97.25 193 ALA A O 1
ATOM 1506 N N . VAL A 1 194 ? -4.242 4.043 -9.887 1.00 98.44 194 VAL A N 1
ATOM 1507 C CA . VAL A 1 194 ? -4.710 2.664 -9.804 1.00 98.44 194 VAL A CA 1
ATOM 1508 C C . VAL A 1 194 ? -3.595 1.762 -10.308 1.00 98.44 194 VAL A C 1
ATOM 1510 O O . VAL A 1 194 ? -2.968 2.054 -11.325 1.00 98.44 194 VAL A O 1
ATOM 1513 N N . TYR A 1 195 ? -3.346 0.681 -9.585 1.00 98.38 195 TYR A N 1
ATOM 1514 C CA . TYR A 1 195 ? -2.427 -0.373 -9.973 1.00 98.38 195 TYR A CA 1
ATOM 1515 C C . TYR A 1 195 ? -3.194 -1.686 -10.090 1.00 98.38 195 TYR A C 1
ATOM 1517 O O . TYR A 1 195 ? -4.013 -2.007 -9.227 1.00 98.38 195 TYR A O 1
ATOM 1525 N N . THR A 1 196 ? -2.915 -2.450 -11.138 1.00 98.31 196 THR A N 1
ATOM 1526 C CA . THR A 1 196 ? -3.548 -3.743 -11.401 1.00 98.31 196 THR A CA 1
ATOM 1527 C C . THR A 1 196 ? -2.559 -4.855 -11.081 1.00 98.31 196 THR A C 1
ATOM 1529 O O . THR A 1 196 ? -1.439 -4.882 -11.595 1.00 98.31 196 THR A O 1
ATOM 1532 N N . VAL A 1 197 ? -2.951 -5.754 -10.177 1.00 98.00 197 VAL A N 1
ATOM 1533 C CA . VAL A 1 197 ? -2.156 -6.922 -9.784 1.00 98.00 197 VAL A CA 1
ATOM 1534 C C . VAL A 1 197 ? -1.954 -7.811 -11.004 1.00 98.00 197 VAL A C 1
ATOM 1536 O O . VAL A 1 197 ? -2.895 -8.054 -11.756 1.00 98.00 197 VAL A O 1
ATOM 1539 N N . PHE A 1 198 ? -0.738 -8.321 -11.188 1.00 96.50 198 PHE A N 1
ATOM 1540 C CA . PHE A 1 198 ? -0.432 -9.257 -12.275 1.00 96.50 198 PHE A CA 1
ATOM 1541 C C . PHE A 1 198 ? 0.200 -10.562 -11.791 1.00 96.50 198 PHE A C 1
ATOM 1543 O O . PHE A 1 198 ? 0.011 -11.595 -12.428 1.00 96.50 198 PHE A O 1
ATOM 1550 N N . ARG A 1 199 ? 0.901 -10.554 -10.649 1.00 94.06 199 ARG A N 1
ATOM 1551 C CA . ARG A 1 199 ? 1.439 -11.774 -10.031 1.00 94.06 199 ARG A CA 1
ATOM 1552 C C . ARG A 1 199 ? 1.675 -11.610 -8.539 1.00 94.06 199 ARG A C 1
ATOM 1554 O O . ARG A 1 199 ? 1.645 -10.508 -7.994 1.00 94.06 199 ARG A O 1
ATOM 1561 N N . THR A 1 200 ? 1.950 -12.732 -7.892 1.00 93.44 200 THR A N 1
ATOM 1562 C CA . THR A 1 200 ? 2.388 -12.783 -6.501 1.00 93.44 200 THR A CA 1
ATOM 1563 C C . THR A 1 200 ? 3.583 -13.718 -6.385 1.00 93.44 200 THR A C 1
ATOM 1565 O O . THR A 1 200 ? 3.563 -14.810 -6.946 1.00 93.44 200 THR A O 1
ATOM 1568 N N . ASP A 1 201 ? 4.601 -13.293 -5.644 1.00 90.75 201 ASP A N 1
ATOM 1569 C CA . ASP A 1 201 ? 5.829 -14.049 -5.413 1.00 90.75 201 ASP A CA 1
ATOM 1570 C C . ASP A 1 201 ? 6.041 -14.298 -3.918 1.00 90.75 201 ASP A C 1
ATOM 1572 O O . ASP A 1 201 ? 5.643 -13.490 -3.073 1.00 90.75 201 ASP A O 1
ATOM 1576 N N . VAL A 1 202 ? 6.719 -15.398 -3.590 1.00 89.38 202 VAL A N 1
ATOM 1577 C CA . VAL A 1 202 ? 7.228 -15.654 -2.239 1.00 89.38 202 VAL A CA 1
ATOM 1578 C C . VAL A 1 202 ? 8.745 -15.738 -2.300 1.00 89.38 202 VAL A C 1
ATOM 1580 O O . VAL A 1 202 ? 9.292 -16.627 -2.952 1.00 89.38 202 VAL A O 1
ATOM 1583 N N . ILE A 1 203 ? 9.423 -14.827 -1.605 1.00 84.06 203 ILE A N 1
ATOM 1584 C CA . ILE A 1 203 ? 10.880 -14.869 -1.446 1.00 84.06 203 ILE A CA 1
ATOM 1585 C C . ILE A 1 203 ? 11.230 -15.496 -0.097 1.00 84.06 203 ILE A C 1
ATOM 1587 O O . ILE A 1 203 ? 10.608 -15.192 0.928 1.00 84.06 203 ILE A O 1
ATOM 1591 N N . ARG A 1 204 ? 12.226 -16.388 -0.109 1.00 78.06 204 ARG A N 1
ATOM 1592 C CA . ARG A 1 204 ? 12.683 -17.078 1.096 1.00 78.06 204 ARG A CA 1
ATOM 1593 C C . ARG A 1 204 ? 13.702 -16.264 1.864 1.00 78.06 204 ARG A C 1
ATOM 1595 O O . ARG A 1 204 ? 14.635 -15.727 1.273 1.00 78.06 204 ARG A O 1
ATOM 1602 N N . ASN A 1 205 ? 13.600 -16.339 3.189 1.00 63.50 205 ASN A N 1
ATOM 1603 C CA . ASN A 1 205 ? 14.498 -15.694 4.145 1.00 63.50 205 ASN A CA 1
ATOM 1604 C C . ASN A 1 205 ? 14.490 -14.156 4.082 1.00 63.50 205 ASN A C 1
ATOM 1606 O O . ASN A 1 205 ? 14.328 -13.514 3.045 1.00 63.50 205 ASN A O 1
ATOM 1610 N N . TYR A 1 206 ? 14.739 -13.541 5.232 1.00 55.19 206 TYR A N 1
ATOM 1611 C CA . TYR A 1 206 ? 14.945 -12.102 5.326 1.00 55.19 206 TYR A CA 1
ATOM 1612 C C . TYR A 1 206 ? 16.225 -11.681 4.580 1.00 55.19 206 TYR A C 1
ATOM 1614 O O . TYR A 1 206 ? 17.278 -12.292 4.756 1.00 55.19 206 TYR A O 1
ATOM 1622 N N . GLY A 1 207 ? 16.139 -10.637 3.747 1.00 54.28 207 GLY A N 1
ATOM 1623 C CA . GLY A 1 207 ? 17.296 -10.026 3.076 1.00 54.28 207 GLY A CA 1
ATOM 1624 C C . GLY A 1 207 ? 17.457 -10.326 1.580 1.00 54.28 207 GLY A C 1
ATOM 1625 O O . GLY A 1 207 ? 18.311 -9.711 0.945 1.00 54.28 207 GLY A O 1
ATOM 1626 N N . GLN A 1 208 ? 16.631 -11.190 0.980 1.00 58.75 208 GLN A N 1
ATOM 1627 C CA . GLN A 1 208 ? 16.634 -11.431 -0.474 1.00 58.75 208 GLN A CA 1
ATOM 1628 C C . GLN A 1 208 ? 15.793 -10.391 -1.233 1.00 58.75 208 GLN A C 1
ATOM 1630 O O . GLN A 1 208 ? 14.815 -10.711 -1.899 1.00 58.75 208 GLN A O 1
ATOM 1635 N N . ASN A 1 209 ? 16.181 -9.120 -1.122 1.00 65.00 209 ASN A N 1
ATOM 1636 C CA . ASN A 1 209 ? 15.488 -8.004 -1.776 1.00 65.00 209 ASN A CA 1
ATOM 1637 C C . ASN A 1 209 ? 16.032 -7.698 -3.186 1.00 65.00 209 ASN A C 1
ATOM 1639 O O . ASN A 1 209 ? 15.685 -6.672 -3.761 1.00 65.00 209 ASN A O 1
ATOM 1643 N N . SER A 1 210 ? 16.871 -8.569 -3.757 1.00 59.75 210 SER A N 1
ATOM 1644 C CA . SER A 1 210 ? 17.445 -8.400 -5.102 1.00 59.75 210 SER A CA 1
ATOM 1645 C C . SER A 1 210 ? 16.394 -8.345 -6.215 1.00 59.75 210 SER A C 1
ATOM 1647 O O . SER A 1 210 ? 16.694 -7.880 -7.304 1.00 59.75 210 SER A O 1
ATOM 1649 N N . THR A 1 211 ? 15.162 -8.775 -5.938 1.00 67.12 211 THR A N 1
ATOM 1650 C CA . THR A 1 211 ? 14.022 -8.723 -6.866 1.00 67.12 211 THR A CA 1
ATOM 1651 C C . THR A 1 211 ? 13.199 -7.432 -6.746 1.00 67.12 211 THR A C 1
ATOM 1653 O O . THR A 1 211 ? 12.180 -7.281 -7.427 1.00 67.12 211 THR A O 1
ATOM 1656 N N . LEU A 1 212 ? 13.596 -6.508 -5.861 1.00 80.81 212 LEU A N 1
ATOM 1657 C CA . LEU A 1 212 ? 12.954 -5.208 -5.651 1.00 80.81 212 LEU A CA 1
ATOM 1658 C C . LEU A 1 212 ? 13.658 -4.097 -6.448 1.00 80.81 212 LEU A C 1
ATOM 1660 O O . LEU A 1 212 ? 13.947 -3.027 -5.918 1.00 80.81 212 LEU A O 1
ATOM 1664 N N . THR A 1 213 ? 13.935 -4.352 -7.724 1.00 82.00 213 THR A N 1
ATOM 1665 C CA . THR A 1 213 ? 14.588 -3.404 -8.635 1.00 82.00 213 THR A CA 1
ATOM 1666 C C . THR A 1 213 ? 13.591 -2.701 -9.543 1.00 82.00 213 THR A C 1
ATOM 1668 O O . THR A 1 213 ? 12.516 -3.228 -9.830 1.00 82.00 213 THR A O 1
ATOM 1671 N N . ASP A 1 214 ? 13.970 -1.518 -10.014 1.00 88.88 214 ASP A N 1
ATOM 1672 C CA . ASP A 1 214 ? 13.244 -0.815 -11.065 1.00 88.88 214 ASP A CA 1
ATOM 1673 C C . ASP A 1 214 ? 13.330 -1.603 -12.384 1.00 88.88 214 ASP A C 1
ATOM 1675 O O . ASP A 1 214 ? 14.386 -2.143 -12.726 1.00 88.88 214 ASP A O 1
ATOM 1679 N N . ILE A 1 215 ? 12.222 -1.663 -13.128 1.00 91.00 215 ILE A N 1
ATOM 1680 C CA . ILE A 1 215 ? 12.180 -2.232 -14.480 1.00 91.00 215 ILE A CA 1
ATOM 1681 C C . ILE A 1 215 ? 11.967 -1.078 -15.467 1.00 91.00 215 ILE A C 1
ATOM 1683 O O . ILE A 1 215 ? 11.022 -0.304 -15.275 1.00 91.00 215 ILE A O 1
ATOM 1687 N N . PRO A 1 216 ? 12.811 -0.933 -16.509 1.00 91.25 216 PRO A N 1
ATOM 1688 C CA . PRO A 1 216 ? 12.685 0.149 -17.480 1.00 91.25 216 PRO A CA 1
ATOM 1689 C C . PRO A 1 216 ? 11.276 0.262 -18.063 1.00 91.25 216 PRO A C 1
ATOM 1691 O O . PRO A 1 216 ? 10.629 -0.740 -18.363 1.00 91.25 216 PRO A O 1
ATOM 1694 N N . ASP A 1 217 ? 10.820 1.504 -18.215 1.00 92.12 217 ASP A N 1
ATOM 1695 C CA . ASP A 1 217 ? 9.527 1.878 -18.799 1.00 92.12 217 ASP A CA 1
ATOM 1696 C C . ASP A 1 217 ? 8.271 1.378 -18.059 1.00 92.12 217 ASP A C 1
ATOM 1698 O O . ASP A 1 217 ? 7.158 1.662 -18.502 1.00 92.12 217 ASP A O 1
ATOM 1702 N N . LEU A 1 218 ? 8.416 0.715 -16.905 1.00 94.19 218 LEU A N 1
ATOM 1703 C CA . LEU A 1 218 ? 7.297 0.244 -16.084 1.00 94.19 218 LEU A CA 1
ATOM 1704 C C . LEU A 1 218 ? 7.130 1.095 -14.819 1.00 94.19 218 LEU A C 1
ATOM 1706 O O . LEU A 1 218 ? 8.106 1.410 -14.144 1.00 94.19 218 LEU A O 1
ATOM 1710 N N . ASP A 1 219 ? 5.891 1.471 -14.496 1.00 96.62 219 ASP A N 1
ATOM 1711 C CA . ASP A 1 219 ? 5.514 2.065 -13.203 1.00 96.62 219 ASP A CA 1
ATOM 1712 C C . ASP A 1 219 ? 4.944 0.940 -12.330 1.00 96.62 219 ASP A C 1
ATOM 1714 O O . ASP A 1 219 ? 3.835 0.445 -12.564 1.00 96.62 219 ASP A O 1
ATOM 1718 N N . MET A 1 220 ? 5.752 0.469 -11.379 1.00 96.62 220 MET A N 1
ATOM 1719 C CA . MET A 1 220 ? 5.469 -0.718 -10.578 1.00 96.62 220 MET A CA 1
ATOM 1720 C C . MET A 1 220 ? 5.137 -0.373 -9.132 1.00 96.62 220 MET A C 1
ATOM 1722 O O . MET A 1 220 ? 5.805 0.431 -8.479 1.00 96.62 220 MET A O 1
ATOM 1726 N N . LEU A 1 221 ? 4.169 -1.105 -8.587 1.00 98.12 221 LEU A N 1
ATOM 1727 C CA . LEU A 1 221 ? 3.862 -1.118 -7.166 1.00 98.12 221 LEU A CA 1
ATOM 1728 C C . LEU A 1 221 ? 3.921 -2.554 -6.646 1.00 98.12 221 LEU A C 1
ATOM 1730 O O . LEU A 1 221 ? 3.278 -3.453 -7.193 1.00 98.12 221 LEU A O 1
ATOM 1734 N N . THR A 1 222 ? 4.662 -2.766 -5.560 1.00 97.31 222 THR A N 1
ATOM 1735 C CA . THR A 1 222 ? 4.702 -4.053 -4.856 1.00 97.31 222 THR A CA 1
ATOM 1736 C C . THR A 1 222 ? 4.241 -3.889 -3.412 1.00 97.31 222 THR A C 1
ATOM 1738 O O . THR A 1 222 ? 4.808 -3.091 -2.664 1.00 97.31 222 THR A O 1
ATOM 1741 N N . LEU A 1 223 ? 3.242 -4.669 -2.993 1.00 97.50 223 LEU A N 1
ATOM 1742 C CA . LEU A 1 223 ? 2.909 -4.824 -1.575 1.00 97.50 223 LEU A CA 1
ATOM 1743 C C . LEU A 1 223 ? 3.812 -5.900 -0.973 1.00 97.50 223 LEU A C 1
ATOM 1745 O O . LEU A 1 223 ? 3.895 -7.004 -1.508 1.00 97.50 223 LEU A O 1
ATOM 1749 N N . TYR A 1 224 ? 4.467 -5.587 0.139 1.00 94.06 224 TYR A N 1
ATOM 1750 C CA . TYR A 1 224 ? 5.468 -6.432 0.780 1.00 94.06 224 TYR A CA 1
ATOM 1751 C C . TYR A 1 224 ? 5.048 -6.761 2.212 1.00 94.06 224 TYR A C 1
ATOM 1753 O O . TYR A 1 224 ? 4.815 -5.871 3.034 1.00 94.06 224 TYR A O 1
ATOM 1761 N N . THR A 1 225 ? 4.952 -8.046 2.542 1.00 92.31 225 THR A N 1
ATOM 1762 C CA . THR A 1 225 ? 4.533 -8.472 3.882 1.00 92.31 225 THR A CA 1
ATOM 1763 C C . THR A 1 225 ? 5.157 -9.801 4.301 1.00 92.31 225 THR A C 1
ATOM 1765 O O . THR A 1 225 ? 5.699 -10.537 3.478 1.00 92.31 225 THR A O 1
ATOM 1768 N N . CYS A 1 226 ? 5.084 -10.127 5.591 1.00 91.06 226 CYS A N 1
ATOM 1769 C CA . CYS A 1 226 ? 5.527 -11.419 6.107 1.00 91.06 226 CYS A CA 1
ATOM 1770 C C . CYS A 1 226 ? 4.648 -12.572 5.596 1.00 91.06 226 CYS A C 1
ATOM 1772 O O . CYS A 1 226 ? 3.456 -12.412 5.309 1.00 91.06 226 CYS A O 1
ATOM 1774 N N . HIS A 1 227 ? 5.253 -13.751 5.479 1.00 86.50 227 HIS A N 1
ATOM 1775 C CA . HIS A 1 227 ? 4.590 -14.973 5.039 1.00 86.50 227 HIS A CA 1
ATOM 1776 C C . HIS A 1 227 ? 5.348 -16.214 5.549 1.00 86.50 227 HIS A C 1
ATOM 1778 O O . HIS A 1 227 ? 6.524 -16.090 5.871 1.00 86.50 227 HIS A O 1
ATOM 1784 N N . PRO A 1 228 ? 4.729 -17.403 5.639 1.00 88.94 228 PRO A N 1
ATOM 1785 C CA . PRO A 1 228 ? 3.296 -17.614 5.826 1.00 88.94 228 PRO A CA 1
ATOM 1786 C C . PRO A 1 228 ? 2.837 -17.109 7.197 1.00 88.94 228 PRO A C 1
ATOM 1788 O O . PRO A 1 228 ? 3.608 -17.078 8.152 1.00 88.94 228 PRO A O 1
ATOM 1791 N N . TYR A 1 229 ? 1.574 -16.707 7.310 1.00 82.81 229 TYR A N 1
ATOM 1792 C CA . TYR A 1 229 ? 0.990 -16.358 8.604 1.00 82.81 229 TYR A CA 1
ATOM 1793 C C . TYR A 1 229 ? 0.632 -17.638 9.384 1.00 82.81 229 TYR A C 1
ATOM 1795 O O . TYR A 1 229 ? 0.018 -18.527 8.789 1.00 82.81 229 TYR A O 1
ATOM 1803 N N . PRO A 1 230 ? 0.919 -17.744 10.699 1.00 83.38 230 PRO A N 1
ATOM 1804 C CA . PRO A 1 230 ? 1.532 -16.743 11.585 1.00 83.38 230 PRO A CA 1
ATOM 1805 C C . PRO A 1 230 ? 3.066 -16.849 11.756 1.00 83.38 230 PRO A C 1
ATOM 1807 O O . PRO A 1 230 ? 3.618 -16.135 12.590 1.00 83.38 230 PRO A O 1
ATOM 1810 N N . GLN A 1 231 ? 3.768 -17.735 11.036 1.00 85.38 231 GLN A N 1
ATOM 1811 C CA . GLN A 1 231 ? 5.198 -18.013 11.272 1.00 85.38 231 GLN A CA 1
ATOM 1812 C C . GLN A 1 231 ? 6.159 -16.935 10.735 1.00 85.38 231 GLN A C 1
ATOM 1814 O O . GLN A 1 231 ? 7.209 -16.712 11.330 1.00 85.38 231 GLN A O 1
ATOM 1819 N N . ASN A 1 232 ? 5.801 -16.244 9.651 1.00 82.50 232 ASN A N 1
ATOM 1820 C CA . ASN A 1 232 ? 6.427 -15.003 9.174 1.00 82.50 232 ASN A CA 1
ATOM 1821 C C . ASN A 1 232 ? 7.928 -15.072 8.784 1.00 82.50 232 ASN A C 1
ATOM 1823 O O . ASN A 1 232 ? 8.623 -14.050 8.830 1.00 82.50 232 ASN A O 1
ATOM 1827 N N . TYR A 1 233 ? 8.434 -16.238 8.371 1.00 81.31 233 TYR A N 1
ATOM 1828 C CA . TYR A 1 233 ? 9.853 -16.439 8.020 1.00 81.31 233 TYR A CA 1
ATOM 1829 C C . TYR A 1 233 ? 10.225 -16.088 6.561 1.00 81.31 233 TYR A C 1
ATOM 1831 O O . TYR A 1 233 ? 11.390 -15.811 6.280 1.00 81.31 233 TYR A O 1
ATOM 1839 N N . ASP A 1 234 ? 9.245 -16.023 5.664 1.00 86.62 234 ASP A N 1
ATOM 1840 C CA . ASP A 1 234 ? 9.353 -15.627 4.255 1.00 86.62 234 ASP A CA 1
ATOM 1841 C C . ASP A 1 234 ? 8.662 -14.273 4.010 1.00 86.62 234 ASP A C 1
ATOM 1843 O O . ASP A 1 234 ? 8.141 -13.624 4.933 1.00 86.62 234 ASP A O 1
ATOM 1847 N N . ARG A 1 235 ? 8.661 -13.808 2.755 1.00 89.38 235 ARG A N 1
ATOM 1848 C CA . ARG A 1 235 ? 7.955 -12.585 2.351 1.00 89.38 235 ARG A CA 1
ATOM 1849 C C . ARG A 1 235 ? 7.066 -12.829 1.147 1.00 89.38 235 ARG A C 1
ATOM 1851 O O . ARG A 1 235 ? 7.500 -13.434 0.174 1.00 89.38 235 ARG A O 1
ATOM 1858 N N . LEU A 1 236 ? 5.839 -12.324 1.237 1.00 91.12 236 LEU A N 1
ATOM 1859 C CA . LEU A 1 236 ? 4.876 -12.288 0.144 1.00 91.12 236 LEU A CA 1
ATOM 1860 C C . LEU A 1 236 ? 4.974 -10.933 -0.555 1.00 91.12 236 LEU A C 1
ATOM 1862 O O . LEU A 1 236 ? 4.884 -9.893 0.105 1.00 91.12 236 LEU A O 1
ATOM 1866 N N . LEU A 1 237 ? 5.140 -10.969 -1.872 1.00 94.75 237 LEU A N 1
ATOM 1867 C CA . LEU A 1 237 ? 5.200 -9.809 -2.749 1.00 94.75 237 LEU A CA 1
ATOM 1868 C C . LEU A 1 237 ? 3.994 -9.863 -3.683 1.00 94.75 237 LEU A C 1
ATOM 1870 O O . LEU A 1 237 ? 3.936 -10.732 -4.547 1.00 94.75 237 LEU A O 1
ATOM 1874 N N . VAL A 1 238 ? 3.047 -8.939 -3.535 1.00 97.25 238 VAL A N 1
ATOM 1875 C CA . VAL A 1 238 ? 1.958 -8.764 -4.509 1.00 97.25 238 VAL A CA 1
ATOM 1876 C C . VAL A 1 238 ? 2.387 -7.687 -5.487 1.00 97.25 238 VAL A C 1
ATOM 1878 O O . VAL A 1 238 ? 2.530 -6.529 -5.093 1.00 97.25 238 VAL A O 1
ATOM 1881 N N . ARG A 1 239 ? 2.617 -8.066 -6.744 1.00 96.94 239 ARG A N 1
ATOM 1882 C CA . ARG A 1 239 ? 3.145 -7.170 -7.772 1.00 96.94 239 ARG A CA 1
ATOM 1883 C C . ARG A 1 239 ? 2.037 -6.655 -8.669 1.00 96.94 239 ARG A C 1
ATOM 1885 O O . ARG A 1 239 ? 1.161 -7.404 -9.109 1.00 96.94 239 ARG A O 1
ATOM 1892 N N . SER A 1 240 ? 2.113 -5.366 -8.955 1.00 98.06 240 SER A N 1
ATOM 1893 C CA . SER A 1 240 ? 1.118 -4.644 -9.730 1.00 98.06 240 SER A CA 1
ATOM 1894 C C . SER A 1 240 ? 1.769 -3.593 -10.625 1.00 98.06 240 SER A C 1
ATOM 1896 O O . SER A 1 240 ? 2.856 -3.094 -10.325 1.00 98.06 240 SER A O 1
ATOM 1898 N N . LEU A 1 241 ? 1.103 -3.288 -11.733 1.00 97.94 241 LEU A N 1
ATOM 1899 C CA . LEU A 1 241 ? 1.516 -2.273 -12.700 1.00 97.94 241 LEU A CA 1
ATOM 1900 C C . LEU A 1 241 ? 0.510 -1.136 -12.719 1.00 97.94 241 LEU A C 1
ATOM 1902 O O . LEU A 1 241 ? -0.681 -1.357 -12.488 1.00 97.94 241 LEU A O 1
ATOM 1906 N N . ARG A 1 242 ? 0.995 0.075 -12.986 1.00 97.44 242 ARG A N 1
ATOM 1907 C CA . ARG A 1 242 ? 0.147 1.251 -13.150 1.00 97.44 242 ARG A CA 1
ATOM 1908 C C . ARG A 1 242 ? -0.868 1.012 -14.261 1.00 97.44 242 ARG A C 1
ATOM 1910 O O . ARG A 1 242 ? -0.507 0.684 -15.386 1.00 97.44 242 ARG A O 1
ATOM 1917 N N . ASP A 1 243 ? -2.133 1.235 -13.940 1.00 96.38 243 ASP A N 1
ATOM 1918 C CA . ASP A 1 243 ? -3.233 1.167 -14.890 1.00 96.38 243 ASP A CA 1
ATOM 1919 C C . ASP A 1 243 ? -3.736 2.587 -15.165 1.00 96.38 243 ASP A C 1
ATOM 1921 O O . ASP A 1 243 ? -4.488 3.173 -14.386 1.00 96.38 243 ASP A O 1
ATOM 1925 N N . GLU A 1 244 ? -3.260 3.179 -16.263 1.00 92.31 244 GLU A N 1
ATOM 1926 C CA . GLU A 1 244 ? -3.625 4.544 -16.667 1.00 92.31 244 GLU A CA 1
ATOM 1927 C C . GLU A 1 244 ? -5.088 4.665 -17.125 1.00 92.31 244 GLU A C 1
ATOM 1929 O O . GLU A 1 244 ? -5.625 5.772 -17.187 1.00 92.31 244 GLU A O 1
ATOM 1934 N N . LYS A 1 245 ? -5.739 3.541 -17.454 1.00 90.75 245 LYS A N 1
ATOM 1935 C CA . LYS A 1 245 ? -7.110 3.505 -17.985 1.00 90.75 245 LYS A CA 1
ATOM 1936 C C . LYS A 1 245 ? -8.135 3.176 -16.899 1.00 90.75 245 LYS A C 1
ATOM 1938 O O . LYS A 1 245 ? -9.309 3.516 -17.057 1.00 90.75 245 LYS A O 1
ATOM 1943 N N . ALA A 1 246 ? -7.719 2.555 -15.797 1.00 91.94 246 ALA A N 1
ATOM 1944 C CA . ALA A 1 246 ? -8.596 2.274 -14.671 1.00 91.94 246 ALA A CA 1
ATOM 1945 C C . ALA A 1 246 ? -9.055 3.557 -13.957 1.00 91.94 246 ALA A C 1
ATOM 1947 O O . ALA A 1 246 ? -8.275 4.448 -13.612 1.00 91.94 246 ALA A O 1
ATOM 1948 N N . LYS A 1 247 ? -10.363 3.634 -13.686 1.00 93.56 247 LYS A N 1
ATOM 1949 C CA . LYS A 1 247 ? -10.965 4.748 -12.948 1.00 93.56 247 LYS A CA 1
ATOM 1950 C C . LYS A 1 247 ? -10.599 4.645 -11.470 1.00 93.56 247 LYS A C 1
ATOM 1952 O O . LYS A 1 247 ? -10.924 3.660 -10.811 1.00 93.56 247 LYS A O 1
ATOM 1957 N N . TYR A 1 248 ? -9.997 5.699 -10.926 1.00 94.50 248 TYR A N 1
ATOM 1958 C CA . TYR A 1 248 ? -9.776 5.798 -9.488 1.00 94.50 248 TYR A CA 1
ATOM 1959 C C . TYR A 1 248 ? -11.108 5.883 -8.737 1.00 94.50 248 TYR A C 1
ATOM 1961 O O . TYR A 1 248 ? -11.969 6.697 -9.081 1.00 94.50 248 TYR A O 1
ATOM 1969 N N . ILE A 1 249 ? -11.258 5.089 -7.675 1.00 92.81 249 ILE A N 1
ATOM 1970 C CA . ILE A 1 249 ? -12.410 5.172 -6.776 1.00 92.81 249 ILE A CA 1
ATOM 1971 C C . ILE A 1 249 ? -11.976 5.727 -5.423 1.00 92.81 249 ILE A C 1
ATOM 1973 O O . ILE A 1 249 ? -11.018 5.262 -4.808 1.00 92.81 249 ILE A O 1
ATOM 1977 N N . THR A 1 250 ? -12.709 6.723 -4.938 1.00 87.31 250 THR A N 1
ATOM 1978 C CA . THR A 1 250 ? -12.484 7.276 -3.603 1.00 87.31 250 THR A CA 1
ATOM 1979 C C . THR A 1 250 ? -13.105 6.341 -2.560 1.00 87.31 250 THR A C 1
ATOM 1981 O O . THR A 1 250 ? -14.271 5.952 -2.717 1.00 87.31 250 THR A O 1
ATOM 1984 N N . PRO A 1 251 ? -12.381 5.967 -1.487 1.00 85.12 251 PRO A N 1
ATOM 1985 C CA . PRO A 1 251 ? -12.972 5.203 -0.396 1.00 85.12 251 PRO A CA 1
ATOM 1986 C C . PRO A 1 251 ? -14.134 5.992 0.217 1.00 85.12 251 PRO A C 1
ATOM 1988 O O . PRO A 1 251 ? -14.027 7.187 0.477 1.00 85.12 251 PRO A O 1
ATOM 1991 N N . GLN A 1 252 ? -15.261 5.322 0.454 1.00 71.62 252 GLN A N 1
ATOM 1992 C CA . GLN A 1 252 ? -16.434 5.948 1.064 1.00 71.62 252 GLN A CA 1
ATOM 1993 C C . GLN A 1 252 ? -16.182 6.137 2.567 1.00 71.62 252 GLN A C 1
ATOM 1995 O O . GLN A 1 252 ? -16.304 5.202 3.367 1.00 71.62 252 GLN A O 1
ATOM 2000 N N . VAL A 1 253 ? -15.793 7.352 2.951 1.00 65.50 253 VAL A N 1
ATOM 2001 C CA . VAL A 1 253 ? -15.469 7.731 4.327 1.00 65.50 253 VAL A CA 1
ATOM 2002 C C . VAL A 1 253 ? -16.625 8.553 4.904 1.00 65.50 253 VAL A C 1
ATOM 2004 O O . VAL A 1 253 ? -16.809 9.714 4.566 1.00 65.50 253 VAL A O 1
ATOM 2007 N N . THR A 1 254 ? -17.438 7.958 5.780 1.00 50.34 254 THR A N 1
ATOM 2008 C CA . THR A 1 254 ? -18.473 8.698 6.526 1.00 50.34 254 THR A CA 1
ATOM 2009 C C . THR A 1 254 ? -17.970 8.981 7.939 1.00 50.34 254 THR A C 1
ATOM 2011 O O . THR A 1 254 ? -17.841 8.049 8.736 1.00 50.34 254 THR A O 1
ATOM 2014 N N . VAL A 1 255 ? -17.694 10.249 8.257 1.00 41.81 255 VAL A N 1
ATOM 2015 C CA . VAL A 1 255 ? -17.318 10.707 9.606 1.00 41.81 255 VAL A CA 1
ATOM 2016 C C . VAL A 1 255 ? -18.478 11.529 10.181 1.00 41.81 255 VAL A C 1
ATOM 2018 O O . VAL A 1 255 ? -18.750 12.633 9.725 1.00 41.81 255 VAL A O 1
ATOM 2021 N N . GLY A 1 256 ? -19.186 10.992 11.180 1.00 42.03 256 GLY A N 1
ATOM 2022 C CA . GLY A 1 256 ? -20.300 11.690 11.843 1.00 42.03 256 GLY A CA 1
ATOM 2023 C C . GLY A 1 256 ? -21.584 11.846 11.006 1.00 42.03 256 GLY A C 1
ATOM 2024 O O . GLY A 1 256 ? -21.717 11.295 9.918 1.00 42.03 256 GLY A O 1
ATOM 2025 N N . ASN A 1 257 ? -22.569 12.577 11.552 1.00 31.00 257 ASN A N 1
ATOM 2026 C CA . ASN A 1 257 ? -23.892 12.813 10.935 1.00 31.00 257 ASN A CA 1
ATOM 2027 C C . ASN A 1 257 ? -23.863 13.735 9.701 1.00 31.00 257 ASN A C 1
ATOM 2029 O O . ASN A 1 257 ? -24.908 14.000 9.108 1.00 31.00 257 ASN A O 1
ATOM 2033 N N . THR A 1 258 ? -22.699 14.228 9.302 1.00 32.50 258 THR A N 1
ATOM 2034 C CA . THR A 1 258 ? -22.503 14.913 8.028 1.00 32.50 258 THR A CA 1
ATOM 2035 C C . THR A 1 258 ? -22.005 13.880 7.035 1.00 32.50 258 THR A C 1
ATOM 2037 O O . THR A 1 258 ? -20.838 13.494 7.044 1.00 32.50 258 THR A O 1
ATOM 2040 N N . ALA A 1 259 ? -22.912 13.390 6.192 1.00 30.72 259 ALA A N 1
ATOM 2041 C CA . ALA A 1 259 ? -22.503 12.703 4.984 1.00 30.72 259 ALA A CA 1
ATOM 2042 C C . ALA A 1 259 ? -21.645 13.686 4.178 1.00 30.72 259 ALA A C 1
ATOM 2044 O O . ALA A 1 259 ? -22.145 14.732 3.767 1.00 30.72 259 ALA A O 1
ATOM 2045 N N . TYR A 1 260 ? -20.368 13.364 3.970 1.00 33.47 260 TYR A N 1
ATOM 2046 C CA . TYR A 1 260 ? -19.602 13.938 2.871 1.00 33.47 260 TYR A CA 1
ATOM 2047 C C . TYR A 1 260 ? -20.203 13.323 1.601 1.00 33.47 260 TYR A C 1
ATOM 2049 O O . TYR A 1 260 ? -19.798 12.264 1.130 1.00 33.47 260 TYR A O 1
ATOM 2057 N N . ALA A 1 261 ? -21.327 13.895 1.186 1.00 36.97 261 ALA A N 1
ATOM 2058 C CA . ALA A 1 261 ? -22.088 13.514 0.020 1.00 36.97 261 ALA A CA 1
ATOM 2059 C C . ALA A 1 261 ? -22.006 14.687 -0.942 1.00 36.97 261 ALA A C 1
ATOM 2061 O O . ALA A 1 261 ? -22.898 15.527 -0.955 1.00 36.97 261 ALA A O 1
ATOM 2062 N N . ASP A 1 262 ? -20.950 14.707 -1.747 1.00 31.58 262 ASP A N 1
ATOM 2063 C CA . ASP A 1 262 ? -21.025 15.380 -3.032 1.00 31.58 262 ASP A CA 1
ATOM 2064 C C . ASP A 1 262 ? -21.278 14.316 -4.093 1.00 31.58 262 ASP A C 1
ATOM 2066 O O . ASP A 1 262 ? -20.452 13.463 -4.420 1.00 31.58 262 ASP A O 1
ATOM 2070 N N . ALA A 1 263 ? -22.523 14.335 -4.551 1.00 36.81 263 ALA A N 1
ATOM 2071 C CA . ALA A 1 263 ? -23.007 13.601 -5.690 1.00 36.81 263 ALA A CA 1
ATOM 2072 C C . ALA A 1 263 ? -22.359 14.157 -6.959 1.00 36.81 263 ALA A C 1
ATOM 2074 O O . ALA A 1 263 ? -22.756 15.236 -7.376 1.00 36.81 263 ALA A O 1
ATOM 2075 N N . ILE A 1 264 ? -21.451 13.405 -7.592 1.00 37.78 264 ILE A N 1
ATOM 2076 C CA . ILE A 1 264 ? -21.297 13.339 -9.055 1.00 37.78 264 ILE A CA 1
ATOM 2077 C C . ILE A 1 264 ? -20.874 11.900 -9.419 1.00 37.78 264 ILE A C 1
ATOM 2079 O O . ILE A 1 264 ? -19.902 11.373 -8.885 1.00 37.78 264 ILE A O 1
ATOM 2083 N N . ASP A 1 265 ? -21.651 11.284 -10.315 1.00 33.62 265 ASP A N 1
ATOM 2084 C CA . ASP A 1 265 ? -21.523 9.942 -10.910 1.00 33.62 265 ASP A CA 1
ATOM 2085 C C . ASP A 1 265 ? -21.645 8.721 -9.990 1.00 33.62 265 ASP A C 1
ATOM 2087 O O . ASP A 1 265 ? -20.780 7.845 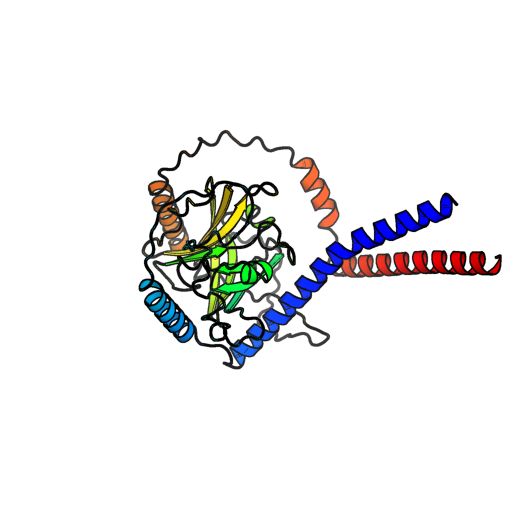-9.935 1.00 33.62 265 ASP A O 1
ATOM 2091 N N . SER A 1 266 ? -22.813 8.582 -9.362 1.00 32.62 266 SER A N 1
ATOM 2092 C CA . SER A 1 266 ? -23.366 7.258 -9.073 1.00 32.62 266 SER A CA 1
ATOM 2093 C C . SER A 1 266 ? -24.249 6.808 -10.239 1.00 32.62 266 SER A C 1
ATOM 2095 O O .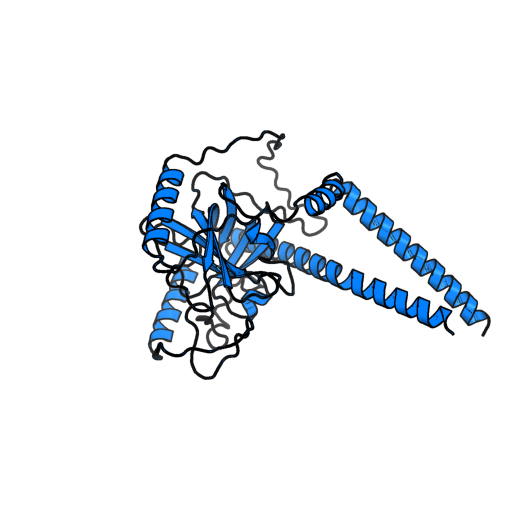 SER A 1 266 ? -25.478 6.831 -10.141 1.00 32.62 266 SER A O 1
ATOM 2097 N N . GLU A 1 267 ? -23.635 6.387 -11.343 1.00 32.41 267 GLU A N 1
ATOM 2098 C CA . GLU A 1 267 ? -24.271 5.349 -12.149 1.00 32.41 267 GLU A CA 1
ATOM 2099 C C . GLU A 1 267 ? -24.214 4.060 -11.331 1.00 32.41 267 GLU A C 1
ATOM 2101 O O . GLU A 1 267 ? -23.164 3.613 -10.865 1.00 32.41 267 GLU A O 1
ATOM 2106 N N . SER A 1 268 ? -25.397 3.524 -11.063 1.00 28.30 268 SER A N 1
ATOM 2107 C CA . SER A 1 268 ? -25.609 2.267 -10.371 1.00 28.30 268 SER A CA 1
ATOM 2108 C C . SER A 1 268 ? -24.745 1.169 -10.988 1.00 28.30 268 SER A C 1
ATOM 2110 O O . SER A 1 268 ? -24.969 0.790 -12.138 1.00 28.30 268 SER A O 1
ATOM 2112 N N . VAL A 1 269 ? -23.821 0.607 -10.206 1.00 34.28 269 VAL A N 1
ATOM 2113 C CA . VAL A 1 269 ? -23.203 -0.688 -10.509 1.00 34.28 269 VAL A CA 1
ATOM 2114 C C . VAL A 1 269 ? -24.304 -1.739 -10.378 1.00 34.28 269 VAL A C 1
ATOM 2116 O O . VAL A 1 269 ? -24.533 -2.314 -9.314 1.00 34.28 269 VAL A O 1
ATOM 2119 N N . SER A 1 270 ? -25.068 -1.917 -11.456 1.00 27.16 270 SER A N 1
ATOM 2120 C CA . SER A 1 270 ? -25.847 -3.123 -11.669 1.00 27.16 270 SER A CA 1
ATOM 2121 C C . SER A 1 270 ? -24.860 -4.238 -11.963 1.00 27.16 270 SER A C 1
ATOM 2123 O O . SER A 1 270 ? -24.035 -4.092 -12.861 1.00 27.16 270 SER A O 1
ATOM 2125 N N . ASP A 1 271 ? -24.986 -5.318 -11.206 1.00 34.88 271 ASP A N 1
ATOM 2126 C CA . ASP A 1 271 ? -24.400 -6.634 -11.422 1.00 34.88 271 ASP A CA 1
ATOM 2127 C C . ASP A 1 271 ? -24.292 -6.986 -12.918 1.00 34.88 271 ASP A C 1
ATOM 2129 O O . ASP A 1 271 ? -25.234 -7.462 -13.555 1.00 34.88 271 ASP A O 1
ATOM 2133 N N . LYS A 1 272 ? -23.138 -6.664 -13.500 1.00 28.33 272 LYS A N 1
ATOM 2134 C CA . LYS A 1 272 ? -22.666 -7.165 -14.781 1.00 28.33 272 LYS A CA 1
ATOM 2135 C C . LYS A 1 272 ? -21.196 -7.456 -14.592 1.00 28.33 272 LYS A C 1
ATOM 2137 O O . LYS A 1 272 ? -20.390 -6.565 -14.339 1.00 28.33 272 LYS A O 1
ATOM 2142 N N . THR A 1 273 ? -20.870 -8.733 -14.695 1.00 33.97 273 THR A N 1
ATOM 2143 C CA . THR A 1 273 ? -19.515 -9.226 -14.881 1.00 33.97 273 THR A CA 1
ATOM 2144 C C . THR A 1 273 ? -19.019 -8.705 -16.230 1.00 33.97 273 THR A C 1
ATOM 2146 O O . THR A 1 273 ? -19.099 -9.390 -17.244 1.00 33.97 273 THR A O 1
ATOM 2149 N N . GLU A 1 274 ? -18.580 -7.451 -16.277 1.00 28.33 274 GLU A N 1
ATOM 2150 C CA . GLU A 1 274 ? -17.782 -6.961 -17.390 1.00 28.33 274 GLU A CA 1
ATOM 2151 C C . GLU A 1 274 ? -16.352 -7.419 -17.135 1.00 28.33 274 GLU A C 1
ATOM 2153 O O . GLU A 1 274 ? -15.664 -6.953 -16.230 1.00 28.33 274 GLU A O 1
ATOM 2158 N N . THR A 1 275 ? -15.917 -8.399 -17.922 1.00 31.61 275 THR A N 1
ATOM 2159 C CA . THR A 1 275 ? -14.500 -8.644 -18.167 1.00 31.61 275 THR A CA 1
ATOM 2160 C C . THR A 1 275 ? -13.902 -7.352 -18.709 1.00 31.61 275 THR A C 1
ATOM 2162 O O . THR A 1 275 ? -13.998 -7.079 -19.906 1.00 31.61 275 THR A O 1
ATOM 2165 N N . VAL A 1 276 ? -13.327 -6.541 -17.820 1.00 36.19 276 VAL A N 1
ATOM 2166 C CA . VAL A 1 276 ? -12.502 -5.392 -18.183 1.00 36.19 276 VAL A CA 1
ATOM 2167 C C . VAL A 1 276 ? -11.295 -5.960 -18.912 1.00 36.19 276 VAL A C 1
ATOM 2169 O O . VAL A 1 276 ? -10.375 -6.515 -18.312 1.00 36.19 276 VAL A O 1
ATOM 2172 N N . THR A 1 277 ? -11.340 -5.900 -20.238 1.00 35.06 277 THR A N 1
ATOM 2173 C CA . THR A 1 277 ? -10.189 -6.163 -21.089 1.00 35.06 277 THR A CA 1
ATOM 2174 C C . THR A 1 277 ? -9.160 -5.088 -20.780 1.00 35.06 277 THR A C 1
ATOM 2176 O O . THR A 1 277 ? -9.243 -3.974 -21.299 1.00 35.06 277 THR A O 1
ATOM 2179 N N . SER A 1 278 ? -8.220 -5.424 -19.895 1.00 45.59 278 SER A N 1
ATOM 2180 C CA . SER A 1 278 ? -6.914 -4.776 -19.805 1.00 45.59 278 SER A CA 1
ATOM 2181 C C . SER A 1 278 ? -6.449 -4.463 -21.229 1.00 45.59 278 SER A C 1
ATOM 2183 O O . SER A 1 278 ? -6.517 -5.306 -22.121 1.00 45.59 278 SER A O 1
ATOM 2185 N N . SER A 1 279 ? -6.110 -3.213 -21.514 1.00 50.88 279 SER A N 1
ATOM 2186 C CA . SER A 1 279 ? -5.720 -2.841 -22.873 1.00 50.88 279 SER A CA 1
ATOM 2187 C C . SER A 1 279 ? -4.444 -3.566 -23.303 1.00 50.88 279 SER A C 1
ATOM 2189 O O . SER A 1 279 ? -3.626 -3.884 -22.443 1.00 50.88 279 SER A O 1
ATOM 2191 N N . ASN A 1 280 ? -4.244 -3.754 -24.612 1.00 58.53 280 ASN A N 1
ATOM 2192 C CA . ASN A 1 280 ? -3.046 -4.389 -25.185 1.00 58.53 280 ASN A CA 1
ATOM 2193 C C . ASN A 1 280 ? -1.728 -3.905 -24.546 1.00 58.53 280 ASN A C 1
ATOM 2195 O O . ASN A 1 280 ? -0.873 -4.729 -24.252 1.00 58.53 280 ASN A O 1
ATOM 2199 N N . ASP A 1 281 ? -1.615 -2.609 -24.236 1.00 72.00 281 ASP A N 1
ATOM 2200 C CA . ASP A 1 281 ? -0.420 -2.018 -23.613 1.00 72.00 281 ASP A CA 1
ATOM 2201 C C . ASP A 1 281 ? -0.103 -2.614 -22.225 1.00 72.00 281 ASP A C 1
ATOM 2203 O O . ASP A 1 281 ? 1.042 -2.944 -21.933 1.00 72.00 281 ASP A O 1
ATOM 2207 N N . LEU A 1 282 ? -1.119 -2.819 -21.375 1.00 83.81 282 LEU A N 1
ATOM 2208 C CA . LEU A 1 282 ? -0.926 -3.374 -20.030 1.00 83.81 282 LEU A CA 1
ATOM 2209 C C . LEU A 1 282 ? -0.612 -4.875 -20.095 1.00 83.81 282 LEU A C 1
ATOM 2211 O O . LEU A 1 282 ? 0.159 -5.371 -19.283 1.00 83.81 282 LEU A O 1
ATOM 2215 N N . PHE A 1 283 ? -1.156 -5.597 -21.080 1.00 85.25 283 PHE A N 1
ATOM 2216 C CA . PHE A 1 283 ? -0.777 -6.992 -21.321 1.00 85.25 283 PHE A CA 1
ATOM 2217 C C . PHE A 1 283 ? 0.690 -7.122 -21.757 1.00 85.25 283 PHE A C 1
ATOM 2219 O O . PHE A 1 283 ? 1.414 -7.942 -21.196 1.00 85.25 283 PHE A O 1
ATOM 2226 N N . GLU A 1 284 ? 1.153 -6.285 -22.689 1.00 88.31 284 GLU A N 1
ATOM 2227 C CA . GLU A 1 284 ? 2.562 -6.262 -23.108 1.00 88.31 284 GLU A CA 1
ATOM 2228 C C . GLU A 1 284 ? 3.503 -5.876 -21.957 1.00 88.31 284 GLU A C 1
ATOM 2230 O O . GLU A 1 284 ? 4.586 -6.451 -21.811 1.00 88.31 284 GLU A O 1
ATOM 2235 N N . ASP A 1 285 ? 3.090 -4.929 -21.114 1.00 91.44 285 ASP A N 1
ATOM 2236 C CA . ASP A 1 285 ? 3.841 -4.523 -19.927 1.00 91.44 285 ASP A CA 1
ATOM 2237 C C . ASP A 1 285 ? 3.893 -5.637 -18.870 1.00 91.44 285 ASP A C 1
ATOM 2239 O O . ASP A 1 285 ? 4.945 -5.851 -18.264 1.00 91.44 285 ASP A O 1
ATOM 2243 N N . VAL A 1 286 ? 2.807 -6.399 -18.684 1.00 91.81 286 VAL A N 1
ATOM 2244 C CA . VAL A 1 286 ? 2.781 -7.593 -17.819 1.00 91.81 286 VAL A CA 1
ATOM 2245 C C . VAL A 1 286 ? 3.734 -8.669 -18.337 1.00 91.81 286 VAL A C 1
ATOM 2247 O O . VAL A 1 286 ? 4.507 -9.223 -17.553 1.00 91.81 286 VAL A O 1
ATOM 2250 N N . ASP A 1 287 ? 3.725 -8.951 -19.639 1.00 91.00 287 ASP A N 1
ATOM 2251 C CA . ASP A 1 287 ? 4.626 -9.938 -20.243 1.00 91.00 287 ASP A CA 1
ATOM 2252 C C . ASP A 1 287 ? 6.095 -9.521 -20.091 1.00 91.00 287 ASP A C 1
ATOM 2254 O O . ASP A 1 287 ? 6.949 -10.338 -19.726 1.00 91.00 287 ASP A O 1
ATOM 2258 N N . ARG A 1 288 ? 6.394 -8.231 -20.295 1.00 89.69 288 ARG A N 1
ATOM 2259 C CA . ARG A 1 288 ? 7.728 -7.662 -20.062 1.00 89.69 288 ARG A CA 1
ATOM 2260 C C . ARG A 1 288 ? 8.138 -7.780 -18.596 1.00 89.69 288 ARG A C 1
ATOM 2262 O O . ARG A 1 288 ? 9.240 -8.248 -18.319 1.00 89.69 288 ARG A O 1
ATOM 2269 N N . ALA A 1 289 ? 7.252 -7.412 -17.669 1.00 89.50 289 ALA A N 1
ATOM 2270 C CA . ALA A 1 289 ? 7.503 -7.508 -16.234 1.00 89.50 289 ALA A CA 1
ATOM 2271 C C . ALA A 1 289 ? 7.793 -8.952 -15.814 1.00 89.50 289 ALA A C 1
ATOM 2273 O O . ALA A 1 289 ? 8.769 -9.204 -15.114 1.00 89.50 289 ALA A O 1
ATOM 2274 N N . ASN A 1 290 ? 6.983 -9.912 -16.271 1.00 91.00 290 ASN A N 1
ATOM 2275 C CA . ASN A 1 290 ? 7.189 -11.328 -15.978 1.00 91.00 290 ASN A CA 1
ATOM 2276 C C . ASN A 1 290 ? 8.547 -11.816 -16.478 1.00 91.00 290 ASN A C 1
ATOM 2278 O O . ASN A 1 290 ? 9.291 -12.422 -15.712 1.00 91.00 290 ASN A O 1
ATOM 2282 N N . LYS A 1 291 ? 8.907 -11.486 -17.723 1.00 90.06 291 LYS A N 1
ATOM 2283 C CA . LYS A 1 291 ? 10.189 -11.882 -18.311 1.00 90.06 291 LYS A CA 1
ATOM 2284 C C . LYS A 1 291 ? 11.389 -11.362 -17.515 1.00 90.06 291 LYS A C 1
ATOM 2286 O O . LYS A 1 291 ? 12.317 -12.125 -17.256 1.00 90.06 291 LYS A O 1
ATOM 2291 N N . GLU A 1 292 ? 11.381 -10.087 -17.138 1.00 88.31 292 GLU A N 1
ATOM 2292 C CA . GLU A 1 292 ? 12.471 -9.470 -16.370 1.00 88.31 292 GLU A CA 1
ATOM 2293 C C . GLU A 1 292 ? 12.551 -10.025 -14.940 1.00 88.31 292 GLU A C 1
ATOM 2295 O O . GLU A 1 292 ? 13.638 -10.292 -14.427 1.00 88.31 292 GLU A O 1
ATOM 2300 N N . LEU A 1 293 ? 11.407 -10.248 -14.290 1.00 86.25 293 LEU A N 1
ATOM 2301 C CA . LEU A 1 293 ? 11.363 -10.811 -12.940 1.00 86.25 293 LEU A CA 1
ATOM 2302 C C . LEU A 1 293 ? 11.820 -12.269 -12.910 1.00 86.25 293 LEU A C 1
ATOM 2304 O O . LEU A 1 293 ? 12.569 -12.650 -12.015 1.00 86.25 293 LEU A O 1
ATOM 2308 N N . ASP A 1 294 ? 11.415 -13.070 -13.893 1.00 84.44 294 ASP A N 1
ATOM 2309 C CA . ASP A 1 294 ? 11.822 -14.471 -13.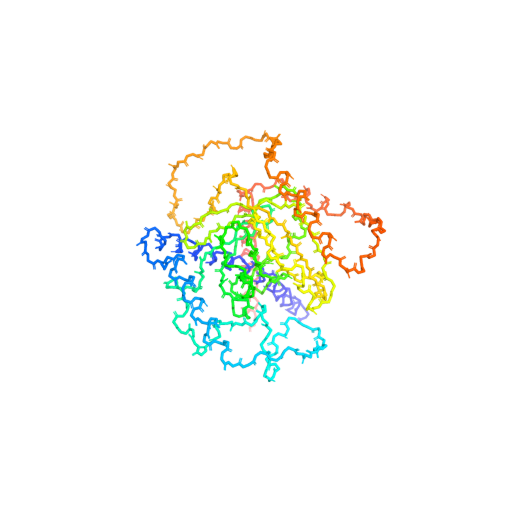989 1.00 84.44 294 ASP A CA 1
ATOM 2310 C C . ASP A 1 294 ? 13.293 -14.601 -14.413 1.00 84.44 294 ASP A C 1
ATOM 2312 O O . ASP A 1 294 ? 13.995 -15.475 -13.912 1.00 84.44 294 ASP A O 1
ATOM 2316 N N . GLY A 1 295 ? 13.792 -13.702 -15.270 1.00 72.31 295 GLY A N 1
ATOM 2317 C CA . GLY A 1 295 ? 15.202 -13.656 -15.673 1.00 72.31 295 GLY A CA 1
ATOM 2318 C C . GLY A 1 295 ? 16.160 -13.245 -14.550 1.00 72.31 295 GLY A C 1
ATOM 2319 O O . GLY A 1 295 ? 17.301 -13.698 -14.527 1.00 72.31 295 GLY A O 1
ATOM 2320 N N . ASN A 1 296 ? 15.695 -12.433 -13.596 1.00 61.94 296 ASN A N 1
ATOM 2321 C CA . ASN A 1 296 ? 16.463 -12.033 -12.412 1.00 61.94 296 ASN A CA 1
ATOM 2322 C C . ASN A 1 296 ? 16.327 -13.017 -11.234 1.00 61.94 296 ASN A C 1
ATOM 2324 O O . ASN A 1 296 ? 16.999 -12.857 -10.209 1.00 61.94 296 ASN A O 1
ATOM 2328 N N . ASN A 1 297 ? 15.482 -14.044 -11.361 1.00 54.47 297 ASN A N 1
ATOM 2329 C CA . ASN A 1 297 ? 15.315 -15.082 -10.352 1.00 54.47 297 ASN A CA 1
ATOM 2330 C C . ASN A 1 297 ? 16.390 -16.169 -10.505 1.00 54.47 297 ASN A C 1
ATOM 2332 O O . ASN A 1 297 ? 16.100 -17.297 -10.891 1.00 54.47 297 ASN A O 1
ATOM 2336 N N . ASP A 1 298 ? 17.615 -15.877 -10.066 1.00 43.69 298 ASP A N 1
ATOM 2337 C CA . ASP A 1 298 ? 18.643 -16.892 -9.750 1.00 43.69 298 ASP A CA 1
ATOM 2338 C C . ASP A 1 298 ? 18.326 -17.600 -8.405 1.00 43.69 298 ASP A C 1
ATOM 2340 O O . ASP A 1 298 ? 19.181 -17.910 -7.571 1.00 43.69 298 ASP A O 1
ATOM 2344 N N . LEU A 1 299 ? 17.031 -17.784 -8.138 1.00 48.41 299 LEU A N 1
ATOM 2345 C CA . LEU A 1 299 ? 16.490 -18.341 -6.912 1.00 48.41 299 LEU A CA 1
ATOM 2346 C C . LEU A 1 299 ? 16.130 -19.797 -7.183 1.00 48.41 299 LEU A C 1
ATOM 2348 O O . LEU A 1 299 ? 15.421 -20.101 -8.135 1.00 48.41 299 LEU A O 1
ATOM 2352 N N . ASN A 1 300 ? 16.591 -20.700 -6.316 1.00 37.47 300 ASN A N 1
ATOM 2353 C CA . ASN A 1 300 ? 16.097 -22.073 -6.216 1.00 37.47 300 ASN A CA 1
ATOM 2354 C C . ASN A 1 300 ? 14.580 -22.049 -5.932 1.00 37.47 300 ASN A C 1
ATOM 2356 O O . ASN A 1 300 ? 14.137 -22.127 -4.780 1.00 37.47 300 ASN A O 1
ATOM 2360 N N . ILE A 1 301 ? 13.784 -21.909 -6.988 1.00 40.81 301 ILE A N 1
ATOM 2361 C CA . ILE A 1 301 ? 12.351 -22.159 -6.999 1.00 40.81 301 ILE A CA 1
ATOM 2362 C C . ILE A 1 301 ? 12.227 -23.686 -7.005 1.00 40.81 301 ILE A C 1
ATOM 2364 O O . ILE A 1 301 ? 12.624 -24.310 -7.989 1.00 40.81 301 ILE A O 1
ATOM 2368 N N . PRO A 1 302 ? 11.735 -24.342 -5.938 1.00 30.67 302 PRO A N 1
ATOM 2369 C CA . PRO A 1 302 ? 11.272 -25.701 -6.110 1.00 30.67 302 PRO A CA 1
ATOM 2370 C C . PRO A 1 302 ? 10.126 -25.623 -7.112 1.00 30.67 302 PRO A C 1
ATOM 2372 O O . PRO A 1 302 ? 9.162 -24.885 -6.895 1.00 30.67 302 PRO A O 1
ATOM 2375 N N . GLU A 1 303 ? 10.296 -26.341 -8.220 1.00 34.25 303 GLU A N 1
ATOM 2376 C CA . GLU A 1 303 ? 9.254 -26.657 -9.188 1.00 34.25 303 GLU A CA 1
ATOM 2377 C C . GLU A 1 303 ? 7.942 -26.872 -8.431 1.00 34.25 303 GLU A C 1
ATOM 2379 O O . GLU A 1 303 ? 7.914 -27.593 -7.426 1.00 34.25 303 GLU A O 1
ATOM 2384 N N . GLN A 1 304 ? 6.883 -26.171 -8.838 1.00 35.06 304 GLN A N 1
ATOM 2385 C CA . GLN A 1 304 ? 5.581 -26.305 -8.204 1.00 35.06 304 GLN A CA 1
ATOM 2386 C C . GLN A 1 304 ? 5.130 -27.766 -8.305 1.00 35.06 304 GLN A C 1
ATOM 2388 O O . GLN A 1 304 ? 4.527 -28.184 -9.289 1.00 35.06 304 GLN A O 1
ATOM 2393 N N . GLY A 1 305 ? 5.371 -28.538 -7.247 1.00 27.08 305 GLY A N 1
ATOM 2394 C CA . GLY A 1 305 ? 4.487 -29.627 -6.893 1.00 27.08 305 GLY A CA 1
ATOM 2395 C C . GLY A 1 305 ? 3.123 -28.989 -6.695 1.00 27.08 305 GLY A C 1
ATOM 2396 O O . GLY A 1 305 ? 2.971 -28.126 -5.829 1.00 27.08 305 GLY A O 1
ATOM 2397 N N . SER A 1 306 ? 2.174 -29.353 -7.554 1.00 27.36 306 SER A N 1
ATOM 2398 C CA . SER A 1 306 ? 0.760 -29.013 -7.437 1.00 27.36 306 SER A CA 1
ATOM 2399 C C . SER A 1 306 ? 0.359 -28.998 -5.965 1.00 27.36 306 SER A C 1
ATOM 2401 O O . SER A 1 306 ? 0.335 -30.053 -5.327 1.00 27.36 306 SER A O 1
ATOM 2403 N N . VAL A 1 307 ? 0.098 -27.811 -5.413 1.00 32.38 307 VAL A N 1
ATOM 2404 C CA . VAL A 1 307 ? -0.449 -27.699 -4.063 1.00 32.38 307 VAL A CA 1
ATOM 2405 C C . VAL A 1 307 ? -1.832 -28.321 -4.136 1.00 32.38 307 VAL A C 1
ATOM 2407 O O . VAL A 1 307 ? -2.767 -27.740 -4.688 1.00 32.38 307 VAL A O 1
ATOM 2410 N N . GLU A 1 308 ? -1.922 -29.554 -3.648 1.00 26.16 308 GLU A N 1
ATOM 2411 C CA . GLU A 1 308 ? -3.172 -30.262 -3.473 1.00 26.16 308 GLU A CA 1
ATOM 2412 C C . GLU A 1 308 ? -4.066 -29.382 -2.600 1.00 26.16 308 GLU A C 1
ATOM 2414 O O . GLU A 1 308 ? -3.747 -29.039 -1.460 1.00 26.16 308 GLU A O 1
ATOM 2419 N N . MET A 1 309 ? -5.146 -28.925 -3.228 1.00 36.28 309 MET A N 1
ATOM 2420 C CA . MET A 1 309 ? -6.168 -28.060 -2.676 1.00 36.28 309 MET A CA 1
ATOM 2421 C C . MET A 1 309 ? -6.701 -28.682 -1.384 1.00 36.28 309 MET A C 1
ATOM 2423 O O . MET A 1 309 ? -7.526 -29.593 -1.419 1.00 36.28 309 MET A O 1
ATOM 2427 N N . GLN A 1 310 ? -6.235 -28.194 -0.235 1.00 33.97 310 GLN A N 1
ATOM 2428 C CA . GLN A 1 310 ? -6.739 -28.653 1.049 1.00 33.97 310 GLN A CA 1
ATOM 2429 C C . GLN A 1 310 ? -8.151 -28.082 1.255 1.00 33.97 310 GLN A C 1
ATOM 2431 O O . GLN A 1 310 ? -8.340 -26.910 1.567 1.00 33.97 310 GLN A O 1
ATOM 2436 N N . ASP A 1 311 ? -9.125 -28.938 0.950 1.00 36.59 311 ASP A N 1
ATOM 2437 C CA . ASP A 1 311 ? -10.538 -28.943 1.330 1.00 36.59 311 ASP A CA 1
ATOM 2438 C C . ASP A 1 311 ? -11.209 -27.558 1.504 1.00 36.59 311 ASP A C 1
ATOM 2440 O O . ASP A 1 311 ? -11.441 -27.057 2.609 1.00 36.59 311 ASP A O 1
ATOM 2444 N N . ARG A 1 312 ? -11.590 -26.949 0.369 1.00 47.06 312 ARG A N 1
ATOM 2445 C CA . ARG A 1 312 ? -12.361 -25.686 0.270 1.00 47.06 312 ARG A CA 1
ATOM 2446 C C . ARG A 1 312 ? -13.751 -25.745 0.922 1.00 47.06 312 ARG A C 1
ATOM 2448 O O . ARG A 1 312 ? -14.406 -24.718 1.106 1.00 47.06 312 ARG A O 1
ATOM 2455 N N . THR A 1 313 ? -14.177 -26.926 1.353 1.00 38.50 313 THR A N 1
ATOM 2456 C CA . THR A 1 313 ? -15.532 -27.223 1.819 1.00 38.50 313 THR A CA 1
ATOM 2457 C C . THR A 1 313 ? -15.873 -26.579 3.168 1.00 38.50 313 THR A C 1
ATOM 2459 O O . THR A 1 313 ? -17.049 -26.372 3.462 1.00 38.50 313 THR A O 1
ATOM 2462 N N . PHE A 1 314 ? -14.887 -26.201 3.996 1.00 35.78 314 PHE A N 1
ATOM 2463 C CA . PHE A 1 314 ? -15.151 -25.509 5.271 1.00 35.78 314 PHE A CA 1
ATOM 2464 C C . PHE A 1 314 ? -15.247 -23.982 5.110 1.00 35.78 314 PHE A C 1
ATOM 2466 O O . PHE A 1 314 ? -16.130 -23.351 5.692 1.00 35.78 314 PHE A O 1
ATOM 2473 N N . ALA A 1 315 ? -14.389 -23.386 4.275 1.00 37.03 315 ALA A N 1
ATOM 2474 C CA . ALA A 1 315 ? -14.351 -21.942 4.037 1.00 37.03 315 ALA A CA 1
ATOM 2475 C C . ALA A 1 315 ? -15.526 -21.456 3.168 1.00 37.03 315 ALA A C 1
ATOM 2477 O O . ALA A 1 315 ? -16.135 -20.431 3.477 1.00 37.03 315 ALA A O 1
ATOM 2478 N N . GLU A 1 316 ? -15.927 -22.221 2.147 1.00 39.44 316 GLU A N 1
ATOM 2479 C CA . GLU A 1 316 ? -17.121 -21.917 1.339 1.00 39.44 316 GLU A CA 1
ATOM 2480 C C . GLU A 1 316 ? -18.416 -22.075 2.151 1.00 39.44 316 GLU A C 1
ATOM 2482 O O . GLU A 1 316 ? -19.362 -21.293 2.008 1.00 39.44 316 GLU A O 1
ATOM 2487 N N . LYS A 1 317 ? -18.444 -23.028 3.090 1.00 37.22 317 LYS A N 1
ATOM 2488 C CA . LYS A 1 317 ? -19.578 -23.227 4.002 1.00 37.22 317 LYS A CA 1
ATOM 2489 C C . LYS A 1 317 ? -19.649 -22.155 5.094 1.00 37.22 317 LYS A C 1
ATOM 2491 O O . LYS A 1 317 ? -20.744 -21.815 5.522 1.00 37.22 317 LYS A O 1
ATOM 2496 N N . ALA A 1 318 ? -18.521 -21.572 5.502 1.00 34.78 318 ALA A N 1
ATOM 2497 C CA . ALA A 1 318 ? -18.487 -20.420 6.407 1.00 34.78 318 ALA A CA 1
ATOM 2498 C C . ALA A 1 318 ? -18.837 -19.096 5.694 1.00 34.78 318 ALA A C 1
ATOM 2500 O O . ALA A 1 318 ? -19.565 -18.273 6.247 1.00 34.78 318 ALA A O 1
ATOM 2501 N N . SER A 1 319 ? -18.378 -18.917 4.450 1.00 38.28 319 SER A N 1
ATOM 2502 C CA . SER A 1 319 ? -18.653 -17.735 3.620 1.00 38.28 319 SER A CA 1
ATOM 2503 C C . SER A 1 319 ? -20.123 -17.653 3.189 1.00 38.28 319 SER A C 1
ATOM 2505 O O . SER A 1 319 ? -20.751 -16.605 3.336 1.00 38.28 319 SER A O 1
ATOM 2507 N N . SER A 1 320 ? -20.729 -18.772 2.773 1.00 37.25 320 SER A N 1
ATOM 2508 C CA . SER A 1 320 ? -22.154 -18.824 2.389 1.00 37.25 320 SER A CA 1
ATOM 2509 C C . SER A 1 320 ? -23.133 -18.571 3.544 1.00 37.25 320 SER A C 1
ATOM 2511 O O . SER A 1 320 ? -24.278 -18.192 3.304 1.00 37.25 320 SER A O 1
ATOM 2513 N N . ILE A 1 321 ? -22.693 -18.709 4.800 1.00 40.94 321 ILE A N 1
ATOM 2514 C CA . ILE A 1 321 ? -23.483 -18.317 5.979 1.00 40.94 321 ILE A CA 1
ATOM 2515 C C . ILE A 1 321 ? -23.439 -16.789 6.198 1.00 40.94 321 ILE A C 1
ATOM 2517 O O . ILE A 1 321 ? -24.355 -16.232 6.802 1.00 40.94 321 ILE A O 1
ATOM 2521 N N . PHE A 1 322 ? -22.421 -16.088 5.682 1.00 36.16 322 PHE A N 1
ATOM 2522 C CA . PHE A 1 322 ? -22.189 -14.659 5.939 1.00 36.16 322 PHE A CA 1
ATOM 2523 C C . PHE A 1 322 ? -22.511 -13.724 4.762 1.00 36.16 322 PHE A C 1
ATOM 2525 O O . PHE A 1 322 ? -22.814 -12.552 4.992 1.00 36.16 322 PHE A O 1
ATOM 2532 N N . THR A 1 323 ? -22.513 -14.209 3.518 1.00 38.56 323 THR A N 1
ATOM 2533 C CA . THR A 1 323 ? -22.739 -13.376 2.317 1.00 38.56 323 THR A CA 1
ATOM 2534 C C . THR A 1 323 ? -24.203 -12.995 2.068 1.00 38.56 323 THR A C 1
ATOM 2536 O O . THR A 1 323 ? -24.478 -12.124 1.248 1.00 38.56 323 THR A O 1
ATOM 2539 N N . GLY A 1 324 ? -25.156 -13.568 2.810 1.00 38.00 324 GLY A N 1
ATOM 2540 C CA . GLY A 1 324 ? -26.589 -13.275 2.666 1.00 38.00 324 GLY A CA 1
ATOM 2541 C C . GLY A 1 324 ? -27.127 -12.095 3.488 1.00 38.00 324 GLY A C 1
ATOM 2542 O O . GLY A 1 324 ? -28.332 -11.849 3.475 1.00 38.00 324 GLY A O 1
ATOM 2543 N N . ILE A 1 325 ? -26.291 -11.376 4.245 1.00 39.88 325 ILE A N 1
ATOM 2544 C CA . ILE A 1 325 ? -26.768 -10.406 5.244 1.00 39.88 325 ILE A CA 1
ATOM 2545 C C . ILE A 1 325 ? -26.288 -8.999 4.884 1.00 39.88 325 ILE A C 1
ATOM 2547 O O . ILE A 1 325 ? -25.154 -8.614 5.152 1.00 39.88 325 ILE A O 1
ATOM 2551 N N . THR A 1 326 ? -27.180 -8.201 4.292 1.00 50.44 326 THR A N 1
ATOM 2552 C CA . THR A 1 326 ? -26.897 -6.803 3.938 1.00 50.44 326 THR A CA 1
ATOM 2553 C C . THR A 1 326 ? -26.541 -5.955 5.169 1.00 50.44 326 THR A C 1
ATOM 2555 O O . THR A 1 326 ? -26.955 -6.231 6.298 1.00 50.44 326 THR A O 1
ATOM 2558 N N . ASN A 1 327 ? -25.805 -4.861 4.944 1.00 56.38 327 ASN A N 1
ATOM 2559 C CA . ASN A 1 327 ? -25.276 -3.931 5.959 1.00 56.38 327 ASN A CA 1
ATOM 2560 C C . ASN A 1 327 ? -26.351 -3.431 6.966 1.00 56.38 327 ASN A C 1
ATOM 2562 O O . ASN A 1 327 ? -26.069 -3.189 8.139 1.00 56.38 327 ASN A O 1
ATOM 2566 N N . LYS A 1 328 ? -27.627 -3.357 6.551 1.00 44.53 328 LYS A N 1
ATOM 2567 C CA . LYS A 1 328 ? -28.765 -3.026 7.430 1.00 44.53 328 LYS A CA 1
ATOM 2568 C C . LYS A 1 328 ? -29.076 -4.139 8.437 1.00 44.53 328 LYS A C 1
ATOM 2570 O O . LYS A 1 328 ? -29.334 -3.844 9.602 1.00 44.53 328 LYS A O 1
ATOM 2575 N N . HIS A 1 329 ? -29.022 -5.401 8.017 1.00 45.22 329 HIS A N 1
ATOM 2576 C CA . HIS A 1 329 ? -29.249 -6.548 8.893 1.00 45.22 329 HIS A CA 1
ATOM 2577 C C . HIS A 1 329 ? -28.076 -6.792 9.840 1.00 45.22 329 HIS A C 1
ATOM 2579 O O . HIS A 1 329 ? -28.325 -7.137 10.988 1.00 45.22 329 HIS A O 1
ATOM 2585 N N . GLN A 1 330 ? -26.829 -6.532 9.432 1.00 52.53 330 GLN A N 1
ATOM 2586 C CA . GLN A 1 330 ? -25.691 -6.574 10.359 1.00 52.53 330 GLN A CA 1
ATOM 2587 C C . GLN A 1 330 ? -25.799 -5.494 11.439 1.00 52.53 330 GLN A C 1
ATOM 2589 O O . GLN A 1 330 ? -25.693 -5.817 12.616 1.00 52.53 330 GLN A O 1
ATOM 2594 N N . LYS A 1 331 ? -26.114 -4.240 11.077 1.00 44.28 331 LYS A N 1
ATOM 2595 C CA . LYS A 1 331 ? -26.373 -3.172 12.062 1.00 44.28 331 LYS A CA 1
ATOM 2596 C C . LYS A 1 331 ? -27.547 -3.515 12.980 1.00 44.28 331 LYS A C 1
ATOM 2598 O O . LYS A 1 331 ? -27.450 -3.325 14.187 1.00 44.28 331 LYS A O 1
ATOM 2603 N N . MET A 1 332 ? -28.629 -4.073 12.434 1.00 49.28 332 MET A N 1
ATOM 2604 C CA . MET A 1 332 ? -29.790 -4.501 13.218 1.00 49.28 332 MET A CA 1
ATOM 2605 C C . MET A 1 332 ? -29.459 -5.672 14.151 1.00 49.28 332 MET A C 1
ATOM 2607 O O . MET A 1 332 ? -29.861 -5.645 15.306 1.00 49.28 332 MET A O 1
ATOM 2611 N N . LEU A 1 333 ? -28.696 -6.669 13.697 1.00 52.56 333 LEU A N 1
ATOM 2612 C CA . LEU A 1 333 ? -28.247 -7.790 14.524 1.00 52.56 333 LEU A CA 1
ATOM 2613 C C . LEU A 1 333 ? -27.276 -7.323 15.607 1.00 52.56 333 LEU A C 1
ATOM 2615 O O . LEU A 1 333 ? -27.399 -7.769 16.736 1.00 52.56 333 LEU A O 1
ATOM 2619 N N . LEU A 1 334 ? -26.378 -6.384 15.318 1.00 48.28 334 LEU A N 1
ATOM 2620 C CA . LEU A 1 334 ? -25.451 -5.821 16.303 1.00 48.28 334 LEU A CA 1
ATOM 2621 C C . LEU A 1 334 ? -26.193 -4.989 17.365 1.00 48.28 334 LEU A C 1
ATOM 2623 O O . LEU A 1 334 ? -25.882 -5.078 18.552 1.00 48.28 334 LEU A O 1
ATOM 2627 N N . VAL A 1 335 ? -27.249 -4.266 16.974 1.00 59.62 335 VAL A N 1
ATOM 2628 C CA . VAL A 1 335 ? -28.183 -3.606 17.905 1.00 59.62 335 VAL A CA 1
ATOM 2629 C C . VAL A 1 335 ? -28.989 -4.634 18.707 1.00 59.62 335 VAL A C 1
ATOM 2631 O O . VAL A 1 335 ? -29.111 -4.508 19.919 1.00 59.62 335 VAL A O 1
ATOM 2634 N N . ILE A 1 336 ? -29.494 -5.698 18.080 1.00 62.72 336 ILE A N 1
ATOM 2635 C CA . ILE A 1 336 ? -30.231 -6.761 18.779 1.00 62.72 336 ILE A CA 1
ATOM 2636 C C . ILE A 1 336 ? -29.314 -7.484 19.773 1.00 62.72 336 ILE A C 1
ATOM 2638 O O . ILE A 1 336 ? -29.718 -7.713 20.906 1.00 62.72 336 ILE A O 1
ATOM 2642 N N . TRP A 1 337 ? -28.069 -7.785 19.406 1.00 56.62 337 TRP A N 1
ATOM 2643 C CA . TRP A 1 337 ? -27.085 -8.426 20.279 1.00 56.62 337 TRP A CA 1
ATOM 2644 C C . TRP A 1 337 ? -26.634 -7.517 21.422 1.00 56.62 337 TRP A C 1
ATOM 2646 O O . TRP A 1 337 ? -26.501 -7.992 22.547 1.00 56.62 337 TRP A O 1
ATOM 2656 N N . THR A 1 338 ? -26.461 -6.215 21.184 1.00 57.75 338 THR A N 1
ATOM 2657 C CA . THR A 1 338 ? -26.167 -5.255 22.263 1.00 57.75 338 THR A CA 1
ATOM 2658 C C . THR A 1 338 ? -27.364 -5.061 23.190 1.00 57.75 338 THR A C 1
ATOM 2660 O O . THR A 1 338 ? -27.174 -5.006 24.400 1.00 57.75 338 THR A O 1
ATOM 2663 N N . VAL A 1 339 ? -28.599 -5.062 22.676 1.00 63.91 339 VAL A N 1
ATOM 2664 C CA . VAL A 1 339 ? -29.824 -5.012 23.492 1.00 63.91 339 VAL A CA 1
ATOM 2665 C C . VAL A 1 339 ? -30.028 -6.311 24.276 1.00 63.91 339 VAL A C 1
ATOM 2667 O O . VAL A 1 339 ? -30.312 -6.254 25.468 1.00 63.91 339 VAL A O 1
ATOM 2670 N N . ILE A 1 340 ? -29.826 -7.485 23.669 1.00 65.44 340 ILE A N 1
ATOM 2671 C CA . ILE A 1 340 ? -29.878 -8.784 24.361 1.00 65.44 340 ILE A CA 1
ATOM 2672 C C . ILE A 1 340 ? -28.774 -8.861 25.421 1.00 65.44 340 ILE A C 1
ATOM 2674 O O . ILE A 1 340 ? -29.045 -9.270 26.548 1.00 65.44 340 ILE A O 1
ATOM 2678 N N . GLY A 1 341 ? -27.556 -8.419 25.100 1.00 59.88 341 GLY A N 1
ATOM 2679 C CA . GLY A 1 341 ? -26.433 -8.341 26.033 1.00 59.88 341 GLY A CA 1
ATOM 2680 C C . GLY A 1 341 ? -26.699 -7.378 27.191 1.00 59.88 341 GLY A C 1
ATOM 2681 O O . GLY A 1 341 ? -26.455 -7.727 28.346 1.00 59.88 341 GLY A O 1
ATOM 2682 N N . ALA A 1 342 ? -27.280 -6.207 26.921 1.00 59.69 342 ALA A N 1
ATOM 2683 C CA . ALA A 1 342 ? -27.678 -5.235 27.937 1.00 59.69 342 ALA A CA 1
ATOM 2684 C C . ALA A 1 342 ? -28.828 -5.754 28.812 1.00 59.69 342 ALA A C 1
ATOM 2686 O O . ALA A 1 342 ? -28.780 -5.600 30.029 1.00 59.69 342 ALA A O 1
ATOM 2687 N N . LEU A 1 343 ? -29.827 -6.433 28.236 1.00 57.44 343 LEU A N 1
ATOM 2688 C CA . LEU A 1 343 ? -30.928 -7.058 28.976 1.00 57.44 343 LEU A CA 1
ATOM 2689 C C . LEU A 1 343 ? -30.451 -8.245 29.821 1.00 57.44 343 LEU A C 1
ATOM 2691 O O . LEU A 1 343 ? -30.895 -8.401 30.959 1.00 57.44 343 LEU A O 1
ATOM 2695 N N . ALA A 1 344 ? -29.523 -9.057 29.310 1.00 60.31 344 ALA A N 1
ATOM 2696 C CA . ALA A 1 344 ? -28.875 -10.121 30.072 1.00 60.31 344 ALA A CA 1
ATOM 2697 C C . ALA A 1 344 ? -28.056 -9.538 31.232 1.00 60.31 344 ALA A C 1
ATOM 2699 O O . ALA A 1 344 ? -28.197 -9.991 32.367 1.00 60.31 344 ALA A O 1
ATOM 2700 N N . SER A 1 345 ? -27.294 -8.472 30.978 1.00 63.66 345 SER A N 1
ATOM 2701 C CA . SER A 1 345 ? -26.516 -7.751 31.994 1.00 63.66 345 SER A CA 1
ATOM 2702 C C . SER A 1 345 ? -27.411 -7.088 33.043 1.00 63.66 345 SER A C 1
ATOM 2704 O O . SER A 1 345 ? -27.118 -7.163 34.232 1.00 63.66 345 SER A O 1
ATOM 2706 N N . LEU A 1 346 ? -28.550 -6.517 32.642 1.00 63.94 346 LEU A N 1
ATOM 2707 C CA . LEU A 1 346 ? -29.545 -5.931 33.542 1.00 63.94 346 LEU A CA 1
ATOM 2708 C C . LEU A 1 346 ? -30.227 -7.005 34.396 1.00 63.94 346 LEU A C 1
ATOM 2710 O O . LEU A 1 346 ? -30.437 -6.808 35.589 1.00 63.94 346 LEU A O 1
ATOM 2714 N N . LYS A 1 347 ? -30.530 -8.173 33.820 1.00 67.44 347 LYS A N 1
ATOM 2715 C CA . LYS A 1 347 ? -31.092 -9.312 34.557 1.00 67.44 347 LYS A CA 1
ATOM 2716 C C . LYS A 1 347 ? -30.084 -9.875 35.563 1.00 67.44 347 LYS A C 1
ATOM 2718 O O . LYS A 1 347 ? -30.466 -10.178 36.691 1.00 67.44 347 LYS A O 1
ATOM 2723 N N . VAL A 1 348 ? -28.803 -9.943 35.193 1.00 62.81 348 VAL A N 1
ATOM 2724 C CA . VAL A 1 348 ? -27.693 -10.293 36.097 1.00 62.81 348 VAL A CA 1
ATOM 2725 C C . VAL A 1 348 ? -27.530 -9.241 37.201 1.00 62.81 348 VAL A C 1
ATOM 2727 O O . VAL A 1 348 ? -27.411 -9.607 38.367 1.00 62.81 348 VAL A O 1
ATOM 2730 N N . LEU A 1 349 ? -27.620 -7.949 36.880 1.00 59.69 349 LEU A N 1
ATOM 2731 C CA . LEU A 1 349 ? -27.553 -6.850 37.847 1.00 59.69 349 LEU A CA 1
ATOM 2732 C C . LEU A 1 349 ? -28.735 -6.870 38.832 1.00 59.69 349 LEU A C 1
ATOM 2734 O O . LEU A 1 349 ? -28.535 -6.721 40.033 1.00 59.69 349 LEU A O 1
ATOM 2738 N N . ILE A 1 350 ? -29.958 -7.124 38.360 1.00 73.56 350 ILE A N 1
ATOM 2739 C CA . ILE A 1 350 ? -31.152 -7.276 39.210 1.00 73.56 350 ILE A CA 1
ATOM 2740 C C . ILE A 1 350 ? -31.009 -8.483 40.147 1.00 73.56 350 ILE A C 1
ATOM 2742 O O . ILE A 1 350 ? -31.403 -8.405 41.313 1.00 73.56 350 ILE A O 1
ATOM 2746 N N . LEU A 1 351 ? -30.441 -9.593 39.663 1.00 65.50 351 LEU A N 1
ATOM 2747 C CA . LEU A 1 351 ? -30.150 -10.764 40.492 1.00 65.50 351 LEU A CA 1
ATOM 2748 C C . LEU A 1 351 ? -29.074 -10.455 41.538 1.00 65.50 351 LEU A C 1
ATOM 2750 O O . LEU A 1 351 ? -29.263 -10.806 42.697 1.00 65.50 351 LEU A O 1
ATOM 2754 N N . LEU A 1 352 ? -28.014 -9.727 41.176 1.00 56.19 352 LEU A N 1
ATOM 2755 C CA . LEU A 1 352 ? -26.991 -9.264 42.118 1.00 56.19 352 LEU A CA 1
ATOM 2756 C C . LEU A 1 352 ? -27.578 -8.336 43.189 1.00 56.19 352 LEU A C 1
ATOM 2758 O O . LEU A 1 352 ? -27.324 -8.550 44.369 1.00 56.19 352 LEU A O 1
ATOM 2762 N N . ILE A 1 353 ? -28.419 -7.367 42.814 1.00 70.81 353 ILE A N 1
ATOM 2763 C CA . ILE A 1 353 ? -29.092 -6.464 43.763 1.00 70.81 353 ILE A CA 1
ATOM 2764 C C . ILE A 1 353 ? -30.009 -7.251 44.709 1.00 70.81 353 ILE A C 1
ATOM 2766 O O . ILE A 1 353 ? -30.015 -6.992 45.910 1.00 70.81 353 ILE A O 1
ATOM 2770 N N . LYS A 1 354 ? -30.767 -8.235 44.205 1.00 68.38 354 LYS A N 1
ATOM 2771 C CA . LYS A 1 354 ? -31.599 -9.114 45.048 1.00 68.38 354 LYS A CA 1
ATOM 2772 C C . LYS A 1 354 ? -30.772 -9.977 46.001 1.00 68.38 354 LYS A C 1
ATOM 2774 O O . LYS A 1 354 ? -31.217 -10.208 47.122 1.00 68.38 354 LYS A O 1
ATOM 2779 N N . GLU A 1 355 ? -29.607 -10.444 45.566 1.00 58.38 355 GLU A N 1
ATOM 2780 C CA . GLU A 1 355 ? -28.703 -11.262 46.377 1.00 58.38 355 GLU A CA 1
ATOM 2781 C C . GLU A 1 355 ? -28.031 -10.426 47.480 1.00 58.38 355 GLU A C 1
ATOM 2783 O O . GLU A 1 355 ? -27.954 -10.869 48.622 1.00 58.38 355 GLU A O 1
ATOM 2788 N N . PHE A 1 356 ? -27.614 -9.192 47.170 1.00 61.06 356 PHE A N 1
ATOM 2789 C CA . PHE A 1 356 ? -27.038 -8.249 48.139 1.00 61.06 356 PHE A CA 1
ATOM 2790 C C . PHE A 1 356 ? -28.051 -7.734 49.162 1.00 61.06 356 PHE A C 1
ATOM 2792 O O . PHE A 1 356 ? -27.663 -7.386 50.264 1.00 61.06 356 PHE A O 1
ATOM 2799 N N . ARG A 1 357 ? -29.346 -7.709 48.827 1.00 63.62 357 ARG A N 1
ATOM 2800 C CA . ARG A 1 357 ? -30.420 -7.318 49.758 1.00 63.62 357 ARG A CA 1
ATOM 2801 C C . ARG A 1 357 ? -30.813 -8.430 50.743 1.00 63.62 357 ARG A C 1
ATOM 2803 O O . ARG A 1 357 ? -31.655 -8.192 51.604 1.00 63.62 357 ARG A O 1
ATOM 2810 N N . LYS A 1 358 ? -30.286 -9.646 50.556 1.00 56.91 358 LYS A N 1
ATOM 2811 C CA . LYS A 1 358 ? -30.489 -10.816 51.429 1.00 56.91 358 LYS A CA 1
ATOM 2812 C C . LYS A 1 358 ? -29.302 -11.097 52.360 1.00 56.91 358 LYS A C 1
ATOM 2814 O O . LYS A 1 358 ? -29.463 -11.919 53.260 1.00 56.91 358 LYS A O 1
ATOM 2819 N N . ALA A 1 359 ? -28.145 -10.488 52.101 1.00 49.34 359 ALA A N 1
ATOM 2820 C CA . ALA A 1 359 ? -27.010 -10.430 53.021 1.00 49.34 359 ALA A CA 1
ATOM 2821 C C . ALA A 1 359 ? -27.172 -9.206 53.926 1.00 49.34 359 ALA A C 1
ATOM 2823 O O . ALA A 1 359 ? -26.726 -9.297 55.088 1.00 49.34 359 ALA A O 1
#

Secondary structure (DSSP, 8-state):
-HHHHHHHHHHHHHHHHHHHHHHHHHHHHHHHHHHHHHHHHHHTT-SPPHHHHHHHHHHHHHHHTTS-----------SS-----TT---TTTS-TT-TTS-TTTS-SSTT---EEEEEGGGTEEEEEEES--HHHHHHSEEE-TTSPPTT--TTEEEEEE--BS-SSS-BTTTGGG--TT-EEEEEETTEEEEEEEEEEEEE-STT--TT----TT-EEEEEEEEESTTT--EEEEEEEEE-SSSPP-------TTS-----S------S--------HHHHHHHHHHHHHHHHT--S------------THHHHHHHHHHTT--HHHHHHHHHHHHHHHHHHHHHHHHHHHHHHT--

pLDDT: mean 70.64, std 23.48, range [26.16, 98.56]

Sequence (359 aa):
MKNKILLFLTLICTLVLTIYPANQLYHQFKTKENVAEIQEKIEKKQTPSKEEVAKKVEQIKSNSGNQGLDNTQKTDGGSFDIGEAEGKVNPYTGDVFSKNQTKDFEPSTYSGAVGYVYIPKINVLELLFLGASQEHLYRGVAQMSATSLPLSGKGHQTVIAGHRGGYTSPQFLYVDQLVAGDHIYIDYLGEKAVYTVFRTDVIRNYGQNSTLTDIPDLDMLTLYTCHPYPQNYDRLLVRSLRDEKAKYITPQVTVGNTAYADAIDSESVSDKTETVTSSNDLFEDVDRANKELDGNNDLNIPEQGSVEMQDRTFAEKASSIFTGITNKHQKMLLVIWTVIGALASLKVLILLIKEFRKA